Protein AF-A0A803P3Z9-F1 (afdb_monomer)

pLDDT: mean 81.29, std 21.57, range [33.16, 98.44]

Structure (mmCIF, N/CA/C/O backbone):
data_AF-A0A803P3Z9-F1
#
_entry.id   AF-A0A803P3Z9-F1
#
loop_
_atom_site.group_PDB
_atom_site.id
_atom_site.type_symbol
_atom_site.label_atom_id
_atom_site.label_alt_id
_atom_site.label_comp_id
_atom_site.label_asym_id
_atom_site.label_entity_id
_atom_site.label_seq_id
_atom_site.pdbx_PDB_ins_code
_atom_site.Cartn_x
_atom_site.Cartn_y
_atom_site.Cartn_z
_atom_site.occupancy
_atom_site.B_iso_or_equiv
_atom_site.auth_seq_id
_atom_site.auth_comp_id
_atom_site.auth_asym_id
_atom_site.auth_atom_id
_atom_site.pdbx_PDB_model_num
ATOM 1 N N . MET A 1 1 ? 12.955 -42.430 -85.351 1.00 38.78 1 MET A N 1
ATOM 2 C CA . MET A 1 1 ? 13.580 -43.015 -84.143 1.00 38.78 1 MET A CA 1
ATOM 3 C C . MET A 1 1 ? 14.599 -41.977 -83.674 1.00 38.78 1 MET A C 1
ATOM 5 O O . MET A 1 1 ? 15.458 -41.659 -84.475 1.00 38.78 1 MET A O 1
ATOM 9 N N . ALA A 1 2 ? 14.526 -41.303 -82.532 1.00 36.53 2 ALA A N 1
ATOM 10 C CA . ALA A 1 2 ? 13.763 -41.518 -81.314 1.00 36.53 2 ALA A CA 1
ATOM 11 C C . ALA A 1 2 ? 13.290 -40.168 -80.735 1.00 36.53 2 ALA A C 1
ATOM 13 O O . ALA A 1 2 ? 13.991 -39.163 -80.816 1.00 36.53 2 ALA A O 1
ATOM 14 N N . SER A 1 3 ? 12.082 -40.189 -80.176 1.00 38.47 3 SER A N 1
ATOM 15 C CA . SER A 1 3 ? 11.554 -39.192 -79.247 1.00 38.47 3 SER A CA 1
ATOM 16 C C . SER A 1 3 ? 12.211 -39.416 -77.884 1.00 38.47 3 SER A C 1
ATOM 18 O O . SER A 1 3 ? 12.353 -40.567 -77.474 1.00 38.47 3 SER A O 1
ATOM 20 N N . SER A 1 4 ? 12.597 -38.352 -77.183 1.00 40.09 4 SER A N 1
ATOM 21 C CA . SER A 1 4 ? 12.948 -38.434 -75.764 1.00 40.09 4 SER A CA 1
ATOM 22 C C . SER A 1 4 ? 12.497 -37.165 -75.052 1.00 40.09 4 SER A C 1
ATOM 24 O O . SER A 1 4 ? 13.248 -36.209 -74.879 1.00 40.09 4 SER A O 1
ATOM 26 N N . SER A 1 5 ? 11.229 -37.176 -74.665 1.00 47.50 5 SER A N 1
ATOM 27 C CA . SER A 1 5 ? 10.632 -36.337 -73.632 1.00 47.50 5 SER A CA 1
ATOM 28 C C . SER A 1 5 ? 11.262 -36.660 -72.273 1.00 47.50 5 SER A C 1
ATOM 30 O O . SER A 1 5 ? 11.168 -37.803 -71.826 1.00 47.50 5 SER A O 1
ATOM 32 N N . GLN A 1 6 ? 11.889 -35.678 -71.617 1.00 44.44 6 GLN A N 1
ATOM 33 C CA . GLN A 1 6 ? 12.245 -35.792 -70.200 1.00 44.44 6 GLN A CA 1
ATOM 34 C C . GLN A 1 6 ? 11.115 -35.245 -69.312 1.00 44.44 6 GLN A C 1
ATOM 36 O O . GLN A 1 6 ? 10.452 -34.284 -69.712 1.00 44.44 6 GLN A O 1
AT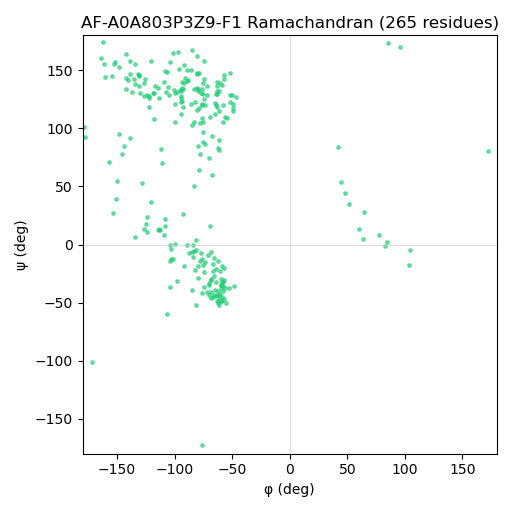OM 41 N N . PRO A 1 7 ? 10.863 -35.860 -68.142 1.00 44.47 7 PRO A N 1
ATOM 42 C CA . PRO A 1 7 ? 9.726 -35.539 -67.294 1.00 44.47 7 PRO A CA 1
ATOM 43 C C . PRO A 1 7 ? 9.985 -34.264 -66.490 1.00 44.47 7 PRO A C 1
ATOM 45 O O . PRO A 1 7 ? 11.110 -33.977 -66.084 1.00 44.47 7 PRO A O 1
ATOM 48 N N . VAL A 1 8 ? 8.908 -33.523 -66.248 1.00 45.69 8 VAL A N 1
ATOM 49 C CA . VAL A 1 8 ? 8.844 -32.418 -65.291 1.00 45.69 8 VAL A CA 1
ATOM 50 C C . VAL A 1 8 ? 9.228 -32.965 -63.914 1.00 45.69 8 VAL A C 1
ATOM 52 O O . VAL A 1 8 ? 8.586 -33.890 -63.426 1.00 45.69 8 VAL A O 1
ATOM 55 N N . PHE A 1 9 ? 10.290 -32.426 -63.315 1.00 41.12 9 PHE A N 1
ATOM 56 C CA . PHE A 1 9 ? 10.662 -32.725 -61.935 1.00 41.12 9 PHE A CA 1
ATOM 57 C C . PHE A 1 9 ? 9.564 -32.193 -61.007 1.00 41.12 9 PHE A C 1
ATOM 59 O O . PHE A 1 9 ? 9.354 -30.982 -60.920 1.00 41.12 9 PHE A O 1
ATOM 66 N N . ASP A 1 10 ? 8.842 -33.107 -60.362 1.00 46.28 10 ASP A N 1
ATOM 67 C CA . ASP A 1 10 ? 7.806 -32.793 -59.387 1.00 46.28 10 ASP A CA 1
ATOM 68 C C . ASP A 1 10 ? 8.458 -32.358 -58.068 1.00 46.28 10 ASP A C 1
ATOM 70 O O . ASP A 1 10 ? 8.892 -33.169 -57.250 1.00 46.28 10 ASP A O 1
ATOM 74 N N . LEU A 1 11 ? 8.566 -31.042 -57.886 1.00 47.94 11 LEU A N 1
ATOM 75 C CA . LEU A 1 11 ? 9.076 -30.418 -56.665 1.00 47.94 11 LEU A CA 1
ATOM 76 C C . LEU A 1 11 ? 8.255 -30.803 -55.420 1.00 47.94 11 LEU A C 1
ATOM 78 O O . LEU A 1 11 ? 8.782 -30.674 -54.321 1.00 47.94 11 LEU A O 1
ATOM 82 N N . ASN A 1 12 ? 7.017 -31.304 -55.553 1.00 53.69 12 ASN A N 1
ATOM 83 C CA . ASN A 1 12 ? 6.183 -31.683 -54.406 1.00 53.69 12 ASN A CA 1
ATOM 84 C C . ASN A 1 12 ? 6.602 -32.992 -53.720 1.00 53.69 12 ASN A C 1
ATOM 86 O O . ASN A 1 12 ? 6.315 -33.150 -52.534 1.00 53.69 12 ASN A O 1
ATOM 90 N N . GLU A 1 13 ? 7.293 -33.915 -54.396 1.00 50.38 13 GLU A N 1
ATOM 91 C CA . GLU A 1 13 ? 7.699 -35.187 -53.769 1.00 50.38 13 GLU A CA 1
ATOM 92 C C . GLU A 1 13 ? 8.944 -35.052 -52.875 1.00 50.38 13 GLU A C 1
ATOM 94 O O . GLU A 1 13 ? 9.149 -35.874 -51.983 1.00 50.38 13 GLU A O 1
ATOM 99 N N . GLN A 1 14 ? 9.741 -33.985 -53.026 1.00 48.22 14 GLN A N 1
ATOM 100 C CA . GLN A 1 14 ? 10.880 -33.706 -52.135 1.00 48.22 14 GLN A CA 1
ATOM 101 C C . GLN A 1 14 ? 10.478 -33.012 -50.824 1.00 48.22 14 GLN A C 1
ATOM 103 O O . GLN A 1 14 ? 11.195 -33.130 -49.832 1.00 48.22 14 GLN A O 1
ATOM 108 N N . TYR A 1 15 ? 9.319 -32.347 -50.770 1.00 48.12 15 TYR A N 1
ATOM 109 C CA . TYR A 1 15 ? 8.831 -31.723 -49.531 1.00 48.12 15 TYR A CA 1
ATOM 110 C C . TYR A 1 15 ? 8.212 -32.724 -48.545 1.00 48.12 15 TYR A C 1
ATOM 112 O O . TYR A 1 15 ? 8.050 -32.400 -47.372 1.00 48.12 15 TYR A O 1
ATOM 120 N N . ALA A 1 16 ? 7.914 -33.953 -48.980 1.00 49.25 16 ALA A N 1
ATOM 121 C CA . ALA A 1 16 ? 7.311 -34.988 -48.139 1.00 49.25 16 ALA A CA 1
ATOM 122 C C . ALA A 1 16 ? 8.321 -35.785 -47.281 1.00 49.25 16 ALA A C 1
ATOM 124 O O . ALA A 1 16 ? 7.911 -36.672 -46.537 1.00 49.25 16 ALA A O 1
ATOM 125 N N . GLN A 1 17 ? 9.625 -35.485 -47.366 1.00 47.34 17 GLN A N 1
ATOM 126 C CA . GLN A 1 17 ? 10.688 -36.162 -46.601 1.00 47.34 17 GLN A CA 1
ATOM 127 C C . GLN A 1 17 ? 11.410 -35.266 -45.582 1.00 47.34 17 GLN A C 1
ATOM 129 O O . GLN A 1 17 ? 12.427 -35.673 -45.022 1.00 47.34 17 GLN A O 1
ATOM 134 N N . ILE A 1 18 ? 10.888 -34.073 -45.285 1.00 44.62 18 ILE A N 1
ATOM 135 C CA . ILE A 1 18 ? 11.389 -33.277 -44.158 1.00 44.62 18 ILE A CA 1
ATOM 136 C C . ILE A 1 18 ? 10.763 -33.842 -42.876 1.00 44.62 18 ILE A C 1
ATOM 138 O O . ILE A 1 18 ? 9.710 -33.394 -42.427 1.00 44.62 18 ILE A O 1
ATOM 142 N N . SER A 1 19 ? 11.397 -34.882 -42.331 1.00 46.81 19 SER A N 1
ATOM 143 C CA . SER A 1 19 ? 11.223 -35.285 -40.934 1.00 46.81 19 SER A CA 1
ATOM 144 C C . SER A 1 19 ? 11.688 -34.118 -40.067 1.00 46.81 19 SER A C 1
ATOM 146 O O . SER A 1 19 ? 12.851 -33.722 -40.139 1.00 46.81 19 SER A O 1
ATOM 148 N N . LEU A 1 20 ? 10.769 -33.511 -39.319 1.00 49.19 20 LEU A N 1
ATOM 149 C CA . LEU A 1 20 ? 11.120 -32.610 -38.228 1.00 49.19 20 LEU A CA 1
ATOM 150 C C . LEU A 1 20 ? 11.593 -33.498 -37.081 1.00 49.19 20 LEU A C 1
ATOM 152 O O . LEU A 1 20 ? 10.778 -33.945 -36.279 1.00 49.19 20 LEU A O 1
ATOM 156 N N . ASP A 1 21 ? 12.885 -33.814 -37.070 1.00 52.41 21 ASP A N 1
ATOM 157 C CA . ASP A 1 21 ? 13.499 -34.470 -35.923 1.00 52.41 21 ASP A CA 1
ATOM 158 C C . ASP A 1 21 ? 13.426 -33.506 -34.729 1.00 52.41 21 ASP A C 1
ATOM 160 O O . ASP A 1 21 ? 13.737 -32.317 -34.844 1.00 52.41 21 ASP A O 1
ATOM 164 N N . ASP A 1 22 ? 12.924 -34.037 -33.618 1.00 54.94 22 ASP A N 1
ATOM 165 C CA . ASP A 1 22 ? 12.576 -33.343 -32.385 1.00 54.94 22 ASP A CA 1
ATOM 166 C C . ASP A 1 22 ? 13.714 -32.431 -31.879 1.00 54.94 22 ASP A C 1
ATOM 168 O O . ASP A 1 22 ? 14.858 -32.861 -31.726 1.00 54.94 22 ASP A O 1
ATOM 172 N N . GLU A 1 23 ? 13.406 -31.162 -31.583 1.00 60.72 23 GLU A N 1
ATOM 173 C CA . GLU A 1 23 ? 14.312 -30.254 -30.864 1.00 60.72 23 GLU A CA 1
ATOM 174 C C . GLU A 1 23 ? 14.439 -30.706 -29.391 1.00 60.72 23 GLU A C 1
ATOM 176 O O . GLU A 1 23 ? 13.863 -30.107 -28.481 1.00 60.72 23 GLU A O 1
ATOM 181 N N . GLU A 1 24 ? 15.177 -31.791 -29.140 1.00 57.75 24 GLU A N 1
ATOM 182 C CA . GLU A 1 24 ? 15.555 -32.218 -27.790 1.00 57.75 24 GLU A CA 1
ATOM 183 C C . GLU A 1 24 ? 16.686 -31.328 -27.228 1.00 57.75 24 GLU A C 1
ATOM 185 O O . GLU A 1 24 ? 17.849 -31.400 -27.620 1.00 57.75 24 GLU A O 1
ATOM 190 N N . GLU A 1 25 ? 16.289 -30.460 -26.293 1.00 50.25 25 GLU A N 1
ATOM 191 C CA . GLU A 1 25 ? 17.017 -29.991 -25.102 1.00 50.25 25 GLU A CA 1
ATOM 192 C C . GLU A 1 25 ? 18.518 -29.660 -25.235 1.00 50.25 25 GLU A C 1
ATOM 194 O O . GLU A 1 25 ? 19.407 -30.384 -24.780 1.00 50.25 25 GLU A O 1
ATOM 199 N N . GLY A 1 26 ? 18.816 -28.441 -25.691 1.00 38.50 26 GLY A N 1
ATOM 200 C CA . GLY A 1 26 ? 20.079 -27.788 -25.348 1.00 38.50 26 GLY A CA 1
ATOM 201 C C . GLY A 1 26 ? 20.127 -27.432 -23.856 1.00 38.50 26 GLY A C 1
ATOM 202 O O . GLY A 1 26 ? 19.666 -26.364 -23.458 1.00 38.50 26 GLY A O 1
ATOM 203 N N . ILE A 1 27 ? 20.695 -28.304 -23.018 1.00 50.25 27 ILE A N 1
ATOM 204 C CA . ILE A 1 27 ? 20.994 -27.991 -21.612 1.00 50.25 27 ILE A CA 1
ATOM 205 C C . ILE A 1 27 ? 22.333 -27.247 -21.545 1.00 50.25 27 ILE A C 1
ATOM 207 O O . ILE A 1 27 ? 23.402 -27.845 -21.655 1.00 50.25 27 ILE A O 1
ATOM 211 N N . LEU A 1 28 ? 22.285 -25.934 -21.318 1.00 45.12 28 LEU A N 1
ATOM 212 C CA . LEU A 1 28 ? 23.445 -25.162 -20.872 1.00 45.12 28 LEU A CA 1
ATOM 213 C C . LEU A 1 28 ? 23.541 -25.260 -19.346 1.00 45.12 28 LEU A C 1
ATOM 215 O O . LEU A 1 28 ? 22.801 -24.595 -18.622 1.00 45.12 28 LEU A O 1
ATOM 219 N N . ILE A 1 29 ? 24.461 -26.085 -18.846 1.00 54.44 29 ILE A N 1
ATOM 220 C CA . ILE A 1 29 ? 24.918 -25.982 -17.456 1.00 54.44 29 ILE A CA 1
ATOM 221 C C . ILE A 1 29 ? 25.900 -24.813 -17.430 1.00 54.44 29 ILE A C 1
ATOM 223 O O . ILE A 1 29 ? 27.011 -24.938 -17.940 1.00 54.44 29 ILE A O 1
ATOM 227 N N . GLY A 1 30 ? 25.470 -23.666 -16.899 1.00 45.03 30 GLY A N 1
ATOM 228 C CA . GLY A 1 30 ? 26.332 -22.496 -16.739 1.00 45.03 30 GLY A CA 1
ATOM 229 C C . GLY A 1 30 ? 27.563 -22.857 -15.910 1.00 45.03 30 GLY A C 1
ATOM 230 O O . GLY A 1 30 ? 27.444 -23.146 -14.720 1.00 45.03 30 GLY A O 1
ATOM 231 N N . GLY A 1 31 ? 28.726 -22.891 -16.557 1.00 42.25 31 GLY A N 1
ATOM 232 C CA . GLY A 1 31 ? 30.008 -22.832 -15.871 1.00 42.25 31 GLY A CA 1
ATOM 233 C C . GLY A 1 31 ? 30.239 -21.402 -15.400 1.00 42.25 31 GLY A C 1
ATOM 234 O O . GLY A 1 31 ? 29.860 -20.463 -16.096 1.00 42.25 31 GLY A O 1
ATOM 235 N N . GLU A 1 32 ? 30.827 -21.244 -14.218 1.00 48.78 32 GLU A N 1
ATOM 236 C CA . GLU A 1 32 ? 31.341 -19.963 -13.734 1.00 48.78 32 GLU A CA 1
ATOM 237 C C . GLU A 1 32 ? 32.434 -19.494 -14.711 1.00 48.78 32 GLU A C 1
ATOM 239 O O . GLU A 1 32 ? 33.599 -19.872 -14.593 1.00 48.78 32 GLU A O 1
ATOM 244 N N . GLU A 1 33 ? 32.058 -18.740 -15.744 1.00 48.59 33 GLU A N 1
ATOM 245 C CA . GLU A 1 33 ? 33.025 -18.008 -16.550 1.00 48.59 33 GLU A CA 1
ATOM 246 C C . GLU A 1 33 ? 33.510 -16.818 -15.716 1.00 48.59 33 GLU A C 1
ATOM 248 O O . GLU A 1 33 ? 32.722 -15.961 -15.321 1.00 48.59 33 GLU A O 1
ATOM 253 N N . GLU A 1 34 ? 34.820 -16.761 -15.454 1.00 48.03 34 GLU A N 1
ATOM 254 C CA . GLU A 1 34 ? 35.528 -15.601 -14.896 1.00 48.03 34 GLU A CA 1
ATOM 255 C C . GLU A 1 34 ? 35.549 -14.434 -15.908 1.00 48.03 34 GLU A C 1
ATOM 257 O O . GLU A 1 34 ? 36.596 -13.965 -16.353 1.00 48.03 34 GLU A O 1
ATOM 262 N N . GLY A 1 35 ? 34.371 -13.966 -16.310 1.00 43.62 35 GLY A N 1
ATOM 263 C CA . GLY A 1 35 ? 34.160 -12.593 -16.736 1.00 43.62 35 GLY A CA 1
ATOM 264 C C . GLY A 1 35 ? 33.725 -11.778 -15.523 1.00 43.62 35 GLY A C 1
ATOM 265 O O . GLY A 1 35 ? 33.137 -12.316 -14.586 1.00 43.62 35 GLY A O 1
ATOM 266 N N . GLU A 1 36 ? 33.965 -10.467 -15.525 1.00 44.31 36 GLU A N 1
ATOM 267 C CA . GLU A 1 36 ? 33.141 -9.574 -14.710 1.00 44.31 36 GLU A CA 1
ATOM 268 C C . GLU A 1 36 ? 31.704 -9.690 -15.239 1.00 44.31 36 GLU A C 1
ATOM 270 O O . GLU A 1 36 ? 31.259 -8.898 -16.072 1.00 44.31 36 GLU A O 1
ATOM 275 N N . GLU A 1 37 ? 30.966 -10.712 -14.795 1.00 45.62 37 GLU A N 1
ATOM 276 C CA . GLU A 1 37 ? 29.520 -10.634 -14.774 1.00 45.62 37 GLU A CA 1
ATOM 277 C C . GLU A 1 37 ? 29.234 -9.302 -14.091 1.00 45.62 37 GLU A C 1
ATOM 279 O O . GLU A 1 37 ? 29.633 -9.083 -12.943 1.00 45.62 37 GLU A O 1
ATOM 284 N N . PHE A 1 38 ? 28.587 -8.374 -14.798 1.00 41.69 38 PHE A N 1
ATOM 285 C CA . PHE A 1 38 ? 27.893 -7.279 -14.142 1.00 41.69 38 PHE A CA 1
ATOM 286 C C . PHE A 1 38 ? 26.826 -7.939 -13.276 1.00 41.69 38 PHE A C 1
ATOM 288 O O . PHE A 1 38 ? 25.679 -8.087 -13.698 1.00 41.69 38 PHE A O 1
ATOM 295 N N . ALA A 1 39 ? 27.236 -8.417 -12.102 1.00 48.69 39 ALA A N 1
ATOM 296 C CA . ALA A 1 39 ? 26.394 -9.075 -11.141 1.00 48.69 39 ALA A CA 1
ATOM 297 C C . ALA A 1 39 ? 25.319 -8.051 -10.825 1.00 48.69 39 ALA A C 1
ATOM 299 O O . ALA A 1 39 ? 25.587 -7.005 -10.227 1.00 48.69 39 ALA A O 1
ATOM 300 N N . PHE A 1 40 ? 24.128 -8.297 -11.361 1.00 54.91 40 PHE A N 1
ATOM 301 C CA . PHE A 1 40 ? 22.978 -7.451 -11.150 1.00 54.91 40 PHE A CA 1
ATOM 302 C C . PHE A 1 40 ? 22.798 -7.338 -9.638 1.00 54.91 40 PHE A C 1
ATOM 304 O O . PHE A 1 40 ? 22.472 -8.324 -8.978 1.00 54.91 40 PHE A O 1
ATOM 311 N N . ASP A 1 41 ? 23.097 -6.162 -9.081 1.00 64.38 41 ASP A N 1
ATOM 312 C CA . ASP A 1 41 ? 22.967 -5.941 -7.649 1.00 64.38 41 ASP A CA 1
ATOM 313 C C . ASP A 1 41 ? 21.477 -5.824 -7.309 1.00 64.38 41 ASP A C 1
ATOM 315 O O . ASP A 1 41 ? 20.875 -4.744 -7.310 1.00 64.38 41 ASP A O 1
ATOM 319 N N . ASP A 1 42 ? 20.867 -6.984 -7.083 1.00 70.44 42 ASP A N 1
ATOM 320 C CA . ASP A 1 42 ? 19.459 -7.159 -6.750 1.00 70.44 42 ASP A CA 1
ATOM 321 C C . ASP A 1 42 ? 19.115 -6.670 -5.334 1.00 70.44 42 ASP A C 1
ATOM 323 O O . ASP A 1 42 ? 17.933 -6.526 -5.006 1.00 70.44 42 ASP A O 1
ATOM 327 N N . ARG A 1 43 ? 20.119 -6.333 -4.507 1.00 81.69 43 ARG A N 1
ATOM 328 C CA . ARG A 1 43 ? 19.947 -5.977 -3.085 1.00 81.69 43 ARG A CA 1
ATOM 329 C C . ARG A 1 43 ? 19.025 -4.776 -2.867 1.00 81.69 43 ARG A C 1
ATOM 331 O O . ARG A 1 43 ? 18.314 -4.716 -1.854 1.00 81.69 43 ARG A O 1
ATOM 338 N N . TRP A 1 44 ? 19.025 -3.837 -3.812 1.00 93.12 44 TRP A N 1
ATOM 339 C CA . TRP A 1 44 ? 18.267 -2.582 -3.753 1.00 93.12 44 TRP A CA 1
ATOM 340 C C . TRP A 1 44 ? 17.281 -2.430 -4.907 1.00 93.12 44 TRP A C 1
ATOM 342 O O . TRP A 1 44 ? 17.054 -1.329 -5.411 1.00 93.12 44 TRP A O 1
ATOM 352 N N . CYS A 1 45 ? 16.678 -3.542 -5.321 1.00 95.88 45 CYS A N 1
ATOM 353 C CA . CYS A 1 45 ? 15.679 -3.543 -6.375 1.00 95.88 45 CYS A CA 1
ATOM 354 C C . CYS A 1 45 ? 14.255 -3.735 -5.837 1.00 95.88 45 CYS A C 1
ATOM 356 O O . CYS A 1 45 ? 13.970 -4.613 -5.018 1.00 95.88 45 CYS A O 1
ATOM 358 N N . LEU A 1 46 ? 13.332 -2.934 -6.364 1.00 97.56 46 LEU A N 1
ATOM 359 C CA . LEU A 1 46 ? 11.896 -3.160 -6.268 1.00 97.56 46 LEU A CA 1
ATOM 360 C C . LEU A 1 46 ? 11.375 -3.563 -7.645 1.00 97.56 46 LEU A C 1
ATOM 362 O O . LEU A 1 46 ? 11.753 -2.974 -8.656 1.00 97.56 46 LEU A O 1
ATOM 366 N N . VAL A 1 47 ? 10.454 -4.516 -7.690 1.00 97.94 47 VAL A N 1
ATOM 367 C CA . VAL A 1 47 ? 9.617 -4.737 -8.867 1.00 97.94 47 VAL A CA 1
ATOM 368 C C . VAL A 1 47 ? 8.212 -4.253 -8.566 1.00 97.94 47 VAL A C 1
ATOM 370 O O . VAL A 1 47 ? 7.654 -4.575 -7.520 1.00 97.94 47 VAL A O 1
ATOM 373 N N . GLY A 1 48 ? 7.636 -3.459 -9.462 1.00 98.06 48 GLY A N 1
ATOM 374 C CA . GLY A 1 48 ? 6.310 -2.888 -9.273 1.00 98.06 48 GLY A CA 1
ATOM 375 C C . GLY A 1 48 ? 5.434 -2.994 -10.506 1.00 98.06 48 GLY A C 1
ATOM 376 O O . GLY A 1 48 ? 5.920 -3.092 -11.627 1.00 98.06 48 GLY A O 1
ATOM 377 N N . LYS A 1 49 ? 4.122 -2.988 -10.285 1.00 97.81 49 LYS A N 1
ATOM 378 C CA . LYS A 1 49 ? 3.099 -3.020 -11.320 1.00 97.81 49 LYS A CA 1
ATOM 379 C C . LYS A 1 49 ? 1.995 -2.038 -10.978 1.00 97.81 49 LYS A C 1
ATOM 381 O O . LYS A 1 49 ? 1.471 -2.046 -9.862 1.00 97.81 49 LYS A O 1
ATOM 386 N N . PHE A 1 50 ? 1.614 -1.219 -11.950 1.00 97.50 50 PHE A N 1
ATOM 387 C CA . PHE A 1 50 ? 0.454 -0.352 -11.797 1.00 97.50 50 PHE A CA 1
ATOM 388 C C . PHE A 1 50 ? -0.839 -1.133 -12.028 1.00 97.50 50 PHE A C 1
ATOM 390 O O . PHE A 1 50 ? -0.975 -1.873 -13.006 1.00 97.50 50 PHE A O 1
ATOM 397 N N . LEU A 1 51 ? -1.813 -0.952 -11.136 1.00 95.44 51 LEU A N 1
ATOM 398 C CA . LEU A 1 51 ? -3.136 -1.565 -11.250 1.00 95.44 51 LEU A CA 1
ATOM 399 C C . LEU A 1 51 ? -3.986 -0.796 -12.264 1.00 95.44 51 LEU A C 1
ATOM 401 O O . LEU A 1 51 ? -4.827 0.027 -11.908 1.00 95.44 51 LEU A O 1
ATOM 405 N N . THR A 1 52 ? -3.727 -1.045 -13.544 1.00 93.38 52 THR A N 1
ATOM 406 C CA . THR A 1 52 ? -4.472 -0.478 -14.668 1.00 93.38 52 THR A CA 1
ATOM 407 C C . THR A 1 52 ? -4.375 -1.391 -15.887 1.00 93.38 52 THR A C 1
ATOM 409 O O . THR A 1 52 ? -3.350 -2.030 -16.123 1.00 93.38 52 THR A O 1
ATOM 412 N N . GLY A 1 53 ? -5.455 -1.450 -16.668 1.00 89.75 53 GLY A N 1
ATOM 413 C CA . GLY A 1 53 ? -5.472 -2.125 -17.970 1.00 89.75 53 GLY A CA 1
ATOM 414 C C . GLY A 1 53 ? -4.979 -1.249 -19.126 1.00 89.75 53 GLY A C 1
ATOM 415 O O . GLY A 1 53 ? -4.863 -1.733 -20.244 1.00 89.75 53 GLY A O 1
ATOM 416 N N . ARG A 1 54 ? -4.722 0.043 -18.885 1.00 90.81 54 ARG A N 1
ATOM 417 C CA . ARG A 1 54 ? -4.201 0.975 -19.897 1.00 90.81 54 ARG A CA 1
ATOM 418 C C . ARG A 1 54 ? -2.682 0.991 -19.843 1.00 90.81 54 ARG A C 1
ATOM 420 O O . ARG A 1 54 ? -2.137 1.028 -18.745 1.00 90.81 54 ARG A O 1
ATOM 427 N N . THR A 1 55 ? -2.024 1.017 -20.994 1.00 93.19 55 THR A N 1
ATOM 428 C CA . THR A 1 55 ? -0.579 1.254 -21.090 1.00 93.19 55 THR A CA 1
ATOM 429 C C . THR A 1 55 ? -0.253 2.654 -20.579 1.00 93.19 55 THR A C 1
ATOM 431 O O . THR A 1 55 ? -0.906 3.626 -20.972 1.00 93.19 55 THR A O 1
ATOM 434 N N . LEU A 1 56 ? 0.718 2.759 -19.679 1.00 94.88 56 LEU A N 1
ATOM 435 C CA . LEU A 1 56 ? 1.184 4.040 -19.158 1.00 94.88 56 LEU A CA 1
ATOM 436 C C . LEU A 1 56 ? 2.256 4.649 -20.067 1.00 94.88 56 LEU A C 1
ATOM 438 O O . LEU A 1 56 ? 3.027 3.935 -20.700 1.00 94.88 56 LEU A O 1
ATOM 442 N N . ASP A 1 57 ? 2.316 5.980 -20.096 1.00 96.00 57 ASP A N 1
ATOM 443 C CA . ASP A 1 57 ? 3.454 6.701 -20.665 1.00 96.00 57 ASP A CA 1
ATOM 444 C C . ASP A 1 57 ? 4.666 6.493 -19.747 1.00 96.00 57 ASP A C 1
ATOM 446 O O . ASP A 1 57 ? 4.692 6.980 -18.609 1.00 96.00 57 ASP A O 1
ATOM 450 N N . PHE A 1 58 ? 5.635 5.717 -20.234 1.00 95.88 58 PHE A N 1
ATOM 451 C CA . PHE A 1 58 ? 6.813 5.332 -19.469 1.00 95.88 58 PHE A CA 1
ATOM 452 C C . PHE A 1 58 ? 7.654 6.536 -19.051 1.00 95.88 58 PHE A C 1
ATOM 454 O O . PHE A 1 58 ? 8.070 6.602 -17.894 1.00 95.88 58 PHE A O 1
ATOM 461 N N . ASP A 1 59 ? 7.890 7.493 -19.949 1.00 96.56 59 ASP A N 1
ATOM 462 C CA . ASP A 1 59 ? 8.720 8.652 -19.640 1.00 96.56 59 ASP A CA 1
ATOM 463 C C . ASP A 1 59 ? 8.017 9.543 -18.617 1.00 96.56 59 ASP A C 1
ATOM 465 O O . ASP A 1 59 ? 8.628 9.919 -17.615 1.00 96.56 59 ASP A O 1
ATOM 469 N N . ALA A 1 60 ? 6.727 9.831 -18.794 1.00 96.81 60 ALA A N 1
ATOM 470 C CA . ALA A 1 60 ? 5.972 10.623 -17.823 1.00 96.81 60 ALA A CA 1
ATOM 471 C C . ALA A 1 60 ? 5.935 9.952 -16.437 1.00 96.81 60 ALA A C 1
ATOM 473 O O . ALA A 1 60 ? 6.143 10.614 -15.415 1.00 96.81 60 ALA A O 1
ATOM 474 N N . MET A 1 61 ? 5.722 8.632 -16.397 1.00 97.12 61 MET A N 1
ATOM 475 C CA . MET A 1 61 ? 5.759 7.842 -15.165 1.00 97.12 61 MET A CA 1
ATOM 476 C C . MET A 1 61 ? 7.139 7.890 -14.514 1.00 97.12 61 MET A C 1
ATOM 478 O O . MET A 1 61 ? 7.240 8.243 -13.340 1.00 97.12 61 MET A O 1
ATOM 482 N N . ARG A 1 62 ? 8.208 7.621 -15.271 1.00 96.44 62 ARG A N 1
ATOM 483 C CA . ARG A 1 62 ? 9.589 7.634 -14.773 1.00 96.44 62 ARG A CA 1
ATOM 484 C C . ARG A 1 62 ? 9.935 8.970 -14.120 1.00 96.44 62 ARG A C 1
ATOM 486 O O . ARG A 1 62 ? 10.419 8.981 -12.989 1.00 96.44 62 ARG A O 1
ATOM 493 N N . HIS A 1 63 ? 9.671 10.084 -14.808 1.00 95.69 63 HIS A N 1
ATOM 494 C CA . HIS A 1 63 ? 9.974 11.419 -14.287 1.00 95.69 63 HIS A CA 1
ATOM 495 C C . HIS A 1 63 ? 9.152 11.742 -13.033 1.00 95.69 63 HIS A C 1
ATOM 497 O O . HIS A 1 63 ? 9.716 12.219 -12.048 1.00 95.69 63 HIS A O 1
ATOM 503 N N . MET A 1 64 ? 7.846 11.438 -13.027 1.00 96.31 64 MET A N 1
ATOM 504 C CA . MET A 1 64 ? 6.998 11.691 -11.858 1.00 96.31 64 MET A CA 1
ATOM 505 C C . MET A 1 64 ? 7.460 10.875 -10.647 1.00 96.31 64 MET A C 1
ATOM 507 O O . MET A 1 64 ? 7.635 11.437 -9.570 1.00 96.31 64 MET A O 1
ATOM 511 N N . MET A 1 65 ? 7.688 9.569 -10.808 1.00 97.12 65 MET A N 1
ATOM 512 C CA . MET A 1 65 ? 8.086 8.702 -9.695 1.00 97.12 65 MET A CA 1
ATOM 513 C C . MET A 1 65 ? 9.446 9.115 -9.120 1.00 97.12 65 MET A C 1
ATOM 515 O O . MET A 1 65 ? 9.580 9.229 -7.904 1.00 97.12 65 MET A O 1
ATOM 519 N N . ALA A 1 66 ? 10.430 9.428 -9.972 1.00 94.75 66 ALA A N 1
ATOM 520 C CA . ALA A 1 66 ? 11.732 9.923 -9.521 1.00 94.75 66 ALA A CA 1
ATOM 521 C C . ALA A 1 66 ? 11.622 11.270 -8.779 1.00 94.75 66 ALA A C 1
ATOM 523 O O . ALA A 1 66 ? 12.269 11.459 -7.749 1.00 94.75 66 ALA A O 1
ATOM 524 N N . SER A 1 67 ? 10.764 12.181 -9.256 1.00 94.94 67 SER A N 1
ATOM 525 C CA . SER A 1 67 ? 10.521 13.480 -8.616 1.00 94.94 67 SER A CA 1
ATOM 526 C C . SER A 1 67 ? 9.772 13.373 -7.286 1.00 94.94 67 SER A C 1
ATOM 528 O O . SER A 1 67 ? 9.978 14.217 -6.415 1.00 94.94 67 SER A O 1
ATOM 530 N N . LEU A 1 68 ? 8.876 12.394 -7.141 1.00 94.94 68 LEU A N 1
ATOM 531 C CA . LEU A 1 68 ? 8.121 12.159 -5.909 1.00 94.94 68 LEU A CA 1
ATOM 532 C C . LEU A 1 68 ? 8.983 11.478 -4.845 1.00 94.94 68 LEU A C 1
ATOM 534 O O . LEU A 1 68 ? 8.910 11.841 -3.676 1.00 94.94 68 LEU A O 1
ATOM 538 N N . TRP A 1 69 ? 9.788 10.492 -5.244 1.00 96.94 69 TRP A N 1
ATOM 539 C CA . TRP A 1 69 ? 10.620 9.726 -4.317 1.00 96.94 69 TRP A CA 1
ATOM 540 C C . TRP A 1 69 ? 11.899 10.448 -3.900 1.00 96.94 69 TRP A C 1
ATOM 542 O O . TRP A 1 69 ? 12.374 10.206 -2.795 1.00 96.94 69 TRP A O 1
ATOM 552 N N . GLN A 1 70 ? 12.445 11.313 -4.763 1.00 96.00 70 GLN A N 1
ATOM 553 C CA . GLN A 1 70 ? 13.675 12.082 -4.521 1.00 96.00 70 GLN A CA 1
ATOM 554 C C . GLN A 1 70 ? 14.814 11.244 -3.901 1.00 96.00 70 GLN A C 1
ATOM 556 O O . GLN A 1 70 ? 15.343 11.606 -2.847 1.00 96.00 70 GLN A O 1
ATOM 561 N N . PRO A 1 71 ? 15.191 10.106 -4.516 1.00 95.44 71 PRO A N 1
ATOM 562 C CA . PRO A 1 71 ? 16.216 9.228 -3.961 1.00 95.44 71 PRO A CA 1
ATOM 563 C C . PRO A 1 71 ? 17.566 9.949 -3.887 1.00 95.44 71 PRO A C 1
ATOM 565 O O . PRO A 1 71 ? 18.025 10.533 -4.871 1.00 95.44 71 PRO A O 1
ATOM 568 N N . GLY A 1 72 ? 18.236 9.871 -2.738 1.00 95.12 72 GLY A N 1
ATOM 569 C CA . GLY A 1 72 ? 19.492 10.574 -2.487 1.00 95.12 72 GLY A CA 1
ATOM 570 C C . GLY A 1 72 ? 20.652 10.085 -3.357 1.00 95.12 72 GLY A C 1
ATOM 571 O O . GLY A 1 72 ? 21.568 10.858 -3.646 1.00 95.12 72 GLY A O 1
ATOM 572 N N . LYS A 1 73 ? 20.628 8.819 -3.795 1.00 94.31 73 LYS A N 1
ATOM 573 C CA . LYS A 1 73 ? 21.614 8.247 -4.730 1.00 94.31 73 LYS A CA 1
ATOM 574 C C . LYS A 1 73 ? 21.052 7.976 -6.126 1.00 94.31 73 LYS A C 1
ATOM 576 O O . LYS A 1 73 ? 21.753 7.407 -6.956 1.00 94.31 73 LYS A O 1
ATOM 581 N N . GLY A 1 74 ? 19.831 8.424 -6.408 1.00 93.06 74 GLY A N 1
ATOM 582 C CA . GLY A 1 74 ? 19.171 8.199 -7.690 1.00 93.06 74 GLY A CA 1
ATOM 583 C C . GLY A 1 74 ? 18.428 6.864 -7.776 1.00 93.06 74 GLY A C 1
ATOM 584 O O . GLY A 1 74 ? 18.492 6.015 -6.886 1.00 93.06 74 GLY A O 1
ATOM 585 N N . VAL A 1 75 ? 17.698 6.698 -8.876 1.00 96.12 75 VAL A N 1
ATOM 586 C CA . VAL A 1 75 ? 16.966 5.474 -9.213 1.00 96.12 75 VAL A CA 1
ATOM 587 C C . VAL A 1 75 ? 17.062 5.226 -10.714 1.00 96.12 75 VAL A C 1
ATOM 589 O O . VAL A 1 75 ? 16.853 6.136 -11.518 1.00 96.12 75 VAL A O 1
ATOM 592 N N . TYR A 1 76 ? 17.363 3.990 -11.091 1.00 95.50 76 TYR A N 1
ATOM 593 C CA . TYR A 1 76 ? 17.247 3.504 -12.458 1.00 95.50 76 TYR A CA 1
ATOM 594 C C . TYR A 1 76 ? 15.926 2.749 -12.616 1.00 95.50 76 TYR A C 1
ATOM 596 O O . TYR A 1 76 ? 15.580 1.905 -11.789 1.00 95.50 76 TYR A O 1
ATOM 604 N N . ILE A 1 77 ? 15.164 3.064 -13.666 1.00 97.06 77 ILE A N 1
ATOM 605 C CA . ILE A 1 77 ? 13.837 2.487 -13.906 1.00 97.06 77 ILE A CA 1
ATOM 606 C C . ILE A 1 77 ? 13.820 1.840 -15.285 1.00 97.06 77 ILE A C 1
ATOM 608 O O . ILE A 1 77 ? 14.161 2.485 -16.277 1.00 97.06 77 ILE A O 1
ATOM 612 N N . ARG A 1 78 ? 13.384 0.581 -15.347 1.00 95.75 78 ARG A N 1
ATOM 613 C CA . ARG A 1 78 ? 13.280 -0.199 -16.585 1.00 95.75 78 ARG A CA 1
ATOM 614 C C . ARG A 1 78 ? 11.911 -0.854 -16.698 1.00 95.75 78 ARG A C 1
ATOM 616 O O . ARG A 1 78 ? 11.425 -1.442 -15.737 1.00 95.75 78 ARG A O 1
ATOM 623 N N . GLU A 1 79 ? 11.310 -0.800 -17.880 1.00 96.75 79 GLU A N 1
ATOM 624 C CA . GLU A 1 79 ? 10.114 -1.584 -18.193 1.00 96.75 79 GLU A CA 1
ATOM 625 C C . GLU A 1 79 ? 10.477 -3.056 -18.423 1.00 96.75 79 GLU A C 1
ATOM 627 O O . GLU A 1 79 ? 11.417 -3.378 -19.153 1.00 96.75 79 GLU A O 1
ATOM 632 N N . LEU A 1 80 ? 9.758 -3.948 -17.741 1.00 96.31 80 LEU A N 1
ATOM 633 C CA . LEU A 1 80 ? 9.929 -5.399 -17.850 1.00 96.31 80 LEU A CA 1
ATOM 634 C C . LEU A 1 80 ? 8.823 -6.042 -18.687 1.00 96.31 80 LEU A C 1
ATOM 636 O O . LEU A 1 80 ? 9.080 -7.020 -19.384 1.00 96.31 80 LEU A O 1
ATOM 640 N N . ASP A 1 81 ? 7.605 -5.519 -18.548 1.00 95.44 81 ASP A N 1
ATOM 641 C CA . ASP A 1 81 ? 6.377 -5.926 -19.230 1.00 95.44 81 ASP A CA 1
ATOM 642 C C . ASP A 1 81 ? 5.354 -4.778 -19.095 1.00 95.44 81 ASP A C 1
ATOM 644 O O . ASP A 1 81 ? 5.588 -3.815 -18.363 1.00 95.44 81 ASP A O 1
ATOM 648 N N . THR A 1 82 ? 4.203 -4.885 -19.752 1.00 95.19 82 THR A N 1
ATOM 649 C CA . THR A 1 82 ? 3.123 -3.895 -19.731 1.00 95.19 82 THR A CA 1
ATOM 650 C C . THR A 1 82 ? 2.773 -3.477 -18.301 1.00 95.19 82 THR A C 1
ATOM 652 O O . THR A 1 82 ? 2.256 -4.268 -17.500 1.00 95.19 82 THR A O 1
ATOM 655 N N . ASN A 1 83 ? 3.022 -2.202 -17.991 1.00 96.38 83 ASN A N 1
ATOM 656 C CA . ASN A 1 83 ? 2.799 -1.586 -16.681 1.00 96.38 83 ASN A CA 1
ATOM 657 C C . ASN A 1 83 ? 3.592 -2.217 -15.521 1.00 96.38 83 ASN A C 1
ATOM 659 O O . ASN A 1 83 ? 3.268 -1.933 -14.363 1.00 96.38 83 ASN A O 1
ATOM 663 N N . ARG A 1 84 ? 4.592 -3.064 -15.801 1.00 98.00 84 ARG A N 1
ATOM 664 C CA . ARG A 1 84 ? 5.484 -3.704 -14.827 1.00 98.00 84 ARG A CA 1
ATOM 665 C C . ARG A 1 84 ? 6.905 -3.178 -15.011 1.00 98.00 84 ARG A C 1
ATOM 667 O O . ARG A 1 84 ? 7.499 -3.298 -16.080 1.00 98.00 84 ARG A O 1
ATOM 674 N N . TYR A 1 85 ? 7.478 -2.677 -13.928 1.00 98.06 85 TYR A N 1
ATOM 675 C CA . TYR A 1 85 ? 8.748 -1.969 -13.934 1.00 98.06 85 TYR A CA 1
ATOM 676 C C . TYR A 1 85 ? 9.685 -2.507 -12.859 1.00 98.06 85 TYR A C 1
ATOM 678 O O . TYR A 1 85 ? 9.255 -2.899 -11.772 1.00 98.06 85 TYR A O 1
ATOM 686 N N . LEU A 1 86 ? 10.973 -2.494 -13.173 1.00 97.50 86 LEU A N 1
ATOM 687 C CA . LEU A 1 86 ? 12.063 -2.652 -12.227 1.00 97.50 86 LEU A CA 1
ATOM 688 C C . LEU A 1 86 ? 12.534 -1.265 -11.791 1.00 97.50 86 LEU A C 1
ATOM 690 O O . LEU A 1 86 ? 12.788 -0.410 -12.639 1.00 97.50 86 LEU A O 1
ATOM 694 N N . PHE A 1 87 ? 12.692 -1.073 -10.488 1.00 97.56 87 PHE A N 1
ATOM 695 C CA . PHE A 1 87 ? 13.262 0.120 -9.878 1.00 97.56 87 PHE A CA 1
ATOM 696 C C . PHE A 1 87 ? 14.526 -0.293 -9.125 1.00 97.56 87 PHE A C 1
ATOM 698 O O . PHE A 1 87 ? 14.437 -0.954 -8.091 1.00 97.56 87 PHE A O 1
ATOM 705 N N . GLN A 1 88 ? 15.691 0.067 -9.651 1.00 96.38 88 GLN A N 1
ATOM 706 C CA . GLN A 1 88 ? 16.979 -0.168 -9.010 1.00 96.38 88 GLN A CA 1
ATOM 707 C C . GLN A 1 88 ? 17.440 1.110 -8.319 1.00 96.38 88 GLN A C 1
ATOM 709 O O . GLN A 1 88 ? 17.609 2.150 -8.955 1.00 96.38 88 GLN A O 1
ATOM 714 N N . PHE A 1 89 ? 17.649 1.019 -7.015 1.00 96.12 89 PHE A N 1
ATOM 715 C CA . PHE A 1 89 ? 18.201 2.091 -6.202 1.00 96.12 89 PHE A CA 1
ATOM 716 C C . PHE A 1 89 ? 19.676 1.820 -5.918 1.00 96.12 89 PHE A C 1
ATOM 718 O O . PHE A 1 89 ? 20.165 0.701 -6.060 1.00 96.12 89 PHE A O 1
ATOM 725 N N . TYR A 1 90 ? 20.375 2.856 -5.469 1.00 94.62 90 TYR A N 1
ATOM 726 C CA . TYR A 1 90 ? 21.806 2.789 -5.166 1.00 94.62 90 TYR A CA 1
ATOM 727 C C . TYR A 1 90 ? 22.100 2.944 -3.668 1.00 94.62 90 TYR A C 1
ATOM 729 O O . TYR A 1 90 ? 23.245 3.173 -3.275 1.00 94.62 90 TYR A O 1
ATOM 737 N N . HIS A 1 91 ? 21.064 2.861 -2.824 1.00 94.88 91 HIS A N 1
ATOM 738 C CA . HIS A 1 91 ? 21.199 2.889 -1.374 1.00 94.88 91 HIS A CA 1
ATOM 739 C C . HIS A 1 91 ? 19.967 2.317 -0.660 1.00 94.88 91 HIS A C 1
ATOM 741 O O . HIS A 1 91 ? 18.830 2.572 -1.055 1.00 94.88 91 HIS A O 1
ATOM 747 N N . GLU A 1 92 ? 20.188 1.632 0.463 1.00 94.25 92 GLU A N 1
ATOM 748 C CA . GLU A 1 92 ? 19.122 1.038 1.284 1.00 94.25 92 GLU A CA 1
ATOM 749 C C . GLU A 1 92 ? 18.099 2.068 1.785 1.00 94.25 92 GLU A C 1
ATOM 751 O O . GLU A 1 92 ? 16.900 1.807 1.794 1.00 94.25 92 GLU A O 1
ATOM 756 N N . LEU A 1 93 ? 18.564 3.255 2.189 1.00 96.31 93 LEU A N 1
ATOM 757 C CA . LEU A 1 93 ? 17.674 4.306 2.701 1.00 96.31 93 LEU A CA 1
ATOM 758 C C . LEU A 1 93 ? 16.684 4.806 1.643 1.00 96.31 93 LEU A C 1
ATOM 760 O O . LEU A 1 93 ? 15.557 5.143 1.999 1.00 96.31 93 LEU A O 1
ATOM 764 N N . ASP A 1 94 ? 17.073 4.816 0.366 1.00 96.62 94 ASP A N 1
ATOM 765 C CA . ASP A 1 94 ? 16.178 5.221 -0.721 1.00 96.62 94 ASP A CA 1
ATOM 766 C C . ASP A 1 94 ? 15.078 4.168 -0.916 1.00 96.62 94 ASP A C 1
ATOM 768 O O . ASP A 1 94 ? 13.896 4.508 -0.974 1.00 96.62 94 ASP A O 1
ATOM 772 N N . VAL A 1 95 ? 15.443 2.878 -0.896 1.00 96.38 95 VAL A N 1
ATOM 773 C CA . VAL A 1 95 ? 14.478 1.765 -0.940 1.00 96.38 95 VAL A CA 1
ATOM 774 C C . VAL A 1 95 ? 13.514 1.845 0.242 1.00 96.38 95 VAL A C 1
ATOM 776 O O . VAL A 1 95 ? 12.299 1.769 0.061 1.00 96.38 95 VAL A O 1
ATOM 779 N N . GLN A 1 96 ? 14.044 2.021 1.454 1.00 96.31 96 GLN A N 1
ATOM 780 C CA . GLN A 1 96 ? 13.242 2.065 2.672 1.00 96.31 96 GLN A CA 1
ATOM 781 C C . GLN A 1 96 ? 12.295 3.271 2.687 1.00 96.31 96 GLN A C 1
ATOM 783 O O . GLN A 1 96 ? 11.137 3.117 3.070 1.00 96.31 96 GLN A O 1
ATOM 788 N N . SER A 1 97 ? 12.744 4.437 2.211 1.00 97.12 97 SER A N 1
ATOM 789 C CA . SER A 1 97 ? 11.905 5.633 2.056 1.00 97.12 97 SER A CA 1
ATOM 790 C C . SER A 1 97 ? 10.712 5.368 1.131 1.00 97.12 97 SER A C 1
ATOM 792 O O . SER A 1 97 ? 9.567 5.674 1.474 1.00 97.12 97 SER A O 1
ATOM 794 N N . VAL A 1 98 ? 10.948 4.701 -0.005 1.00 97.19 98 VAL A N 1
ATOM 795 C CA . VAL A 1 98 ? 9.882 4.308 -0.938 1.00 97.19 98 VAL A CA 1
ATOM 796 C C . VAL A 1 98 ? 8.936 3.282 -0.309 1.00 97.19 98 VAL A C 1
ATOM 798 O O . VAL A 1 98 ? 7.718 3.424 -0.414 1.00 97.19 98 VAL A O 1
ATOM 801 N N . VAL A 1 99 ? 9.449 2.268 0.389 1.00 96.31 99 VAL A N 1
ATOM 802 C CA . VAL A 1 99 ? 8.616 1.261 1.073 1.00 96.31 99 VAL A CA 1
ATOM 803 C C . VAL A 1 99 ? 7.733 1.908 2.148 1.00 96.31 99 VAL A C 1
ATOM 805 O O . VAL A 1 99 ? 6.518 1.682 2.190 1.00 96.31 99 VAL A O 1
ATOM 808 N N . ASP A 1 100 ? 8.316 2.756 2.995 1.00 95.38 100 ASP A N 1
ATOM 809 C CA . ASP A 1 100 ? 7.608 3.425 4.087 1.00 95.38 100 ASP A CA 1
ATOM 810 C C . ASP A 1 100 ? 6.594 4.463 3.594 1.00 95.38 100 ASP A C 1
ATOM 812 O O . ASP A 1 100 ? 5.553 4.652 4.234 1.00 95.38 100 ASP A O 1
ATOM 816 N N . GLY A 1 101 ? 6.862 5.088 2.446 1.00 95.12 101 GLY A N 1
ATOM 817 C CA . GLY A 1 101 ? 5.975 6.055 1.804 1.00 95.12 101 GLY A CA 1
ATOM 818 C C . GLY A 1 101 ? 4.775 5.450 1.069 1.00 95.12 101 GLY A C 1
ATOM 819 O O . GLY A 1 101 ? 3.889 6.199 0.672 1.00 95.12 101 GLY A O 1
ATOM 820 N N . SER A 1 102 ? 4.686 4.118 0.920 1.00 94.25 102 SER A N 1
ATOM 821 C CA . SER A 1 102 ? 3.503 3.462 0.331 1.00 94.25 102 SER A CA 1
ATOM 822 C C . SER A 1 102 ? 2.200 3.917 1.025 1.00 94.25 102 SER A C 1
ATOM 824 O O . SER A 1 102 ? 2.202 4.162 2.238 1.00 94.25 102 SER A O 1
ATOM 826 N N . PRO A 1 103 ? 1.058 3.999 0.329 1.00 96.12 103 PRO A N 1
ATOM 827 C CA . PRO A 1 103 ? 0.845 3.658 -1.078 1.00 96.12 103 PRO A CA 1
ATOM 828 C C . PRO A 1 103 ? 1.294 4.755 -2.052 1.00 96.12 103 PRO A C 1
ATOM 830 O O . PRO A 1 103 ? 1.136 5.941 -1.784 1.00 96.12 103 PRO A O 1
ATOM 833 N N . TRP A 1 104 ? 1.784 4.345 -3.225 1.00 96.31 104 TRP A N 1
ATOM 834 C CA . TRP A 1 104 ? 2.143 5.256 -4.318 1.00 96.31 104 TRP A CA 1
ATOM 835 C C . TRP A 1 104 ? 1.150 5.168 -5.471 1.00 96.31 104 TRP A C 1
ATOM 837 O O . TRP A 1 104 ? 0.579 4.108 -5.744 1.00 96.31 104 TRP A O 1
ATOM 847 N N . THR A 1 105 ? 0.967 6.278 -6.184 1.00 95.69 105 THR A N 1
ATOM 848 C CA . THR A 1 105 ? 0.108 6.328 -7.369 1.00 95.69 105 THR A CA 1
ATOM 849 C C . THR A 1 105 ? 0.730 7.156 -8.480 1.00 95.69 105 THR A C 1
ATOM 851 O O . THR A 1 105 ? 1.325 8.191 -8.202 1.00 95.69 105 THR A O 1
ATOM 854 N N . PHE A 1 106 ? 0.471 6.768 -9.726 1.00 95.12 106 PHE A N 1
ATOM 855 C CA . PHE A 1 106 ? 0.710 7.583 -10.917 1.00 95.12 106 PHE A CA 1
ATOM 856 C C . PHE A 1 106 ? -0.617 7.734 -11.660 1.00 95.12 106 PHE A C 1
ATOM 858 O O . PHE A 1 106 ? -1.283 6.733 -11.919 1.00 95.12 106 PHE A O 1
ATOM 865 N N . ASN A 1 107 ? -1.055 8.959 -11.965 1.00 91.50 107 ASN A N 1
ATOM 866 C CA . ASN A 1 107 ? -2.353 9.209 -12.615 1.00 91.50 107 ASN A CA 1
ATOM 867 C C . ASN A 1 107 ? -3.528 8.456 -11.952 1.00 91.50 107 ASN A C 1
ATOM 869 O O . ASN A 1 107 ? -4.356 7.840 -12.625 1.00 91.50 107 ASN A O 1
ATOM 873 N N . LYS A 1 108 ? -3.578 8.471 -10.611 1.00 89.38 108 LYS A N 1
ATOM 874 C CA . LYS A 1 108 ? -4.567 7.756 -9.772 1.00 89.3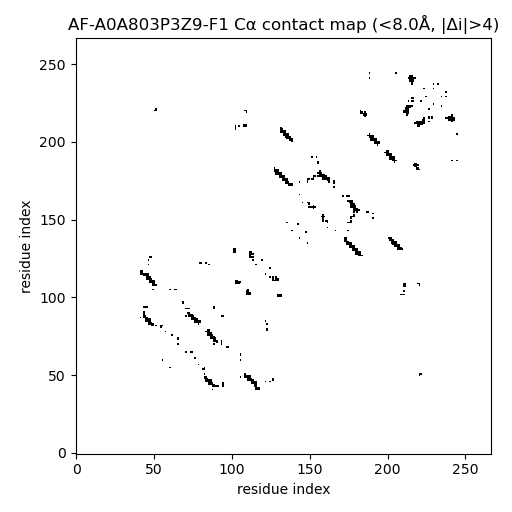8 108 LYS A CA 1
ATOM 875 C C . LYS A 1 108 ? -4.530 6.221 -9.874 1.00 89.38 108 LYS A C 1
ATOM 877 O O . LYS A 1 108 ? -5.366 5.558 -9.252 1.00 89.38 108 LYS A O 1
ATOM 882 N N . CYS A 1 109 ? -3.579 5.654 -10.618 1.00 93.50 109 CY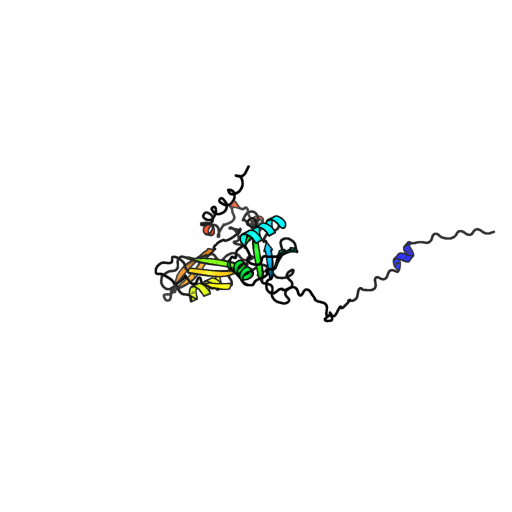S A N 1
ATOM 883 C CA . CYS A 1 109 ? -3.337 4.218 -10.703 1.00 93.50 109 CYS A CA 1
ATOM 884 C C . CYS A 1 109 ? -2.413 3.799 -9.546 1.00 93.50 109 CYS A C 1
ATOM 886 O O . CYS A 1 109 ? -1.305 4.331 -9.452 1.00 93.50 109 CYS A O 1
ATOM 888 N N . PRO A 1 110 ? -2.838 2.878 -8.662 1.00 95.62 110 PRO A N 1
ATOM 889 C CA . PRO A 1 110 ? -2.001 2.366 -7.579 1.00 95.62 110 PRO A CA 1
ATOM 890 C C . PRO A 1 110 ? -0.774 1.622 -8.110 1.00 95.62 110 PRO A C 1
ATOM 892 O O . PRO A 1 110 ? -0.917 0.794 -9.011 1.00 95.62 110 PRO A O 1
ATOM 895 N N . LEU A 1 111 ? 0.395 1.864 -7.518 1.00 97.56 111 LEU A N 1
ATOM 896 C CA . LEU A 1 111 ? 1.605 1.071 -7.728 1.00 97.56 111 LEU A CA 1
ATOM 897 C C . LEU A 1 111 ? 1.717 0.007 -6.636 1.00 97.56 111 LEU A C 1
ATOM 899 O O . LEU A 1 111 ? 1.969 0.327 -5.477 1.00 97.56 111 LEU A O 1
ATOM 903 N N . VAL A 1 112 ? 1.582 -1.259 -7.019 1.00 98.00 112 VAL A N 1
ATOM 904 C CA . VAL A 1 112 ? 1.871 -2.395 -6.140 1.00 98.00 112 VAL A CA 1
ATOM 905 C C . VAL A 1 112 ? 3.296 -2.838 -6.400 1.00 98.00 112 VAL A C 1
ATOM 907 O O . VAL A 1 112 ? 3.645 -3.088 -7.550 1.00 98.00 112 VAL A O 1
ATOM 910 N N . PHE A 1 113 ? 4.119 -2.949 -5.364 1.00 97.94 113 PHE A N 1
ATOM 911 C CA . PHE A 1 113 ? 5.524 -3.305 -5.524 1.00 97.94 113 PHE A CA 1
ATOM 912 C C . PHE A 1 113 ? 5.995 -4.295 -4.464 1.00 97.94 113 PHE A C 1
ATOM 914 O O . PHE A 1 113 ? 5.399 -4.437 -3.399 1.00 97.94 113 PHE A O 1
ATOM 921 N N . HIS A 1 114 ? 7.072 -4.994 -4.792 1.00 96.81 114 HIS A N 1
ATOM 922 C CA . HIS A 1 114 ? 7.725 -5.993 -3.963 1.00 96.81 114 HIS A CA 1
ATOM 923 C C . HIS A 1 114 ? 9.229 -5.762 -4.007 1.00 96.81 114 HIS A C 1
ATOM 925 O O . HIS A 1 114 ? 9.791 -5.485 -5.068 1.00 96.81 114 HIS A O 1
ATOM 931 N N . ARG A 1 115 ? 9.878 -5.882 -2.851 1.00 95.88 115 ARG A N 1
ATOM 932 C CA . ARG A 1 115 ? 11.334 -5.842 -2.762 1.00 95.88 115 ARG A CA 1
ATOM 933 C C . ARG A 1 115 ? 11.896 -7.191 -3.177 1.00 95.88 115 ARG A C 1
ATOM 935 O O . ARG A 1 115 ? 11.617 -8.181 -2.503 1.00 95.88 115 ARG A O 1
ATOM 942 N N . LEU A 1 116 ? 12.680 -7.201 -4.251 1.00 94.88 116 LEU A N 1
ATOM 943 C CA . LEU A 1 116 ? 13.263 -8.429 -4.773 1.00 94.88 116 LEU A CA 1
ATOM 944 C C . LEU A 1 116 ? 14.169 -9.080 -3.732 1.00 94.88 116 LEU A C 1
ATOM 946 O O . LEU A 1 116 ? 14.917 -8.417 -3.011 1.00 94.88 116 LEU A O 1
ATOM 950 N N . ARG A 1 117 ? 14.065 -10.402 -3.653 1.00 91.62 117 ARG A N 1
ATOM 951 C CA . ARG A 1 117 ? 14.963 -11.260 -2.886 1.00 91.62 117 ARG A CA 1
ATOM 952 C C . ARG A 1 117 ? 15.910 -11.964 -3.843 1.00 91.62 117 ARG A C 1
ATOM 954 O O . ARG A 1 117 ? 15.579 -12.176 -5.007 1.00 91.62 117 ARG A O 1
ATOM 961 N N . LYS A 1 118 ? 17.059 -12.388 -3.314 1.00 88.94 118 LYS A N 1
ATOM 962 C CA . LYS A 1 118 ? 18.061 -13.120 -4.086 1.00 88.94 118 LYS A CA 1
ATOM 963 C C . LYS A 1 118 ? 17.431 -14.319 -4.802 1.00 88.94 118 LYS A C 1
ATOM 965 O O . LYS A 1 118 ? 16.854 -15.188 -4.147 1.00 88.94 118 LYS A O 1
ATOM 970 N N . GLY A 1 119 ? 17.568 -14.353 -6.126 1.00 87.88 119 GLY A N 1
ATOM 971 C CA . GLY A 1 119 ? 17.060 -15.427 -6.986 1.00 87.88 119 GLY A CA 1
ATOM 972 C C . GLY A 1 119 ? 15.588 -15.312 -7.405 1.00 87.88 119 GLY A C 1
ATOM 973 O O . GLY A 1 119 ? 15.099 -16.202 -8.096 1.00 87.88 119 GLY A O 1
ATOM 974 N N . GLU A 1 120 ? 14.861 -14.257 -7.022 1.00 93.56 120 GLU A N 1
ATOM 975 C CA . GLU A 1 120 ? 13.508 -14.019 -7.544 1.00 93.56 120 GLU A CA 1
ATOM 976 C C . GLU A 1 120 ? 13.555 -13.434 -8.963 1.00 93.56 120 GLU A C 1
ATOM 978 O O . GLU A 1 120 ? 14.212 -12.421 -9.202 1.00 93.56 120 GLU A O 1
ATOM 983 N N . ASP A 1 121 ? 12.791 -14.012 -9.896 1.00 93.25 121 ASP A N 1
ATOM 984 C CA . ASP A 1 121 ? 12.595 -13.409 -11.217 1.00 93.25 121 ASP A CA 1
ATOM 985 C C . ASP A 1 121 ? 11.531 -12.290 -11.144 1.00 93.25 121 ASP A C 1
ATOM 987 O O . ASP A 1 121 ? 10.344 -12.563 -10.904 1.00 93.25 121 ASP A O 1
ATOM 991 N N . PRO A 1 122 ? 11.902 -11.019 -11.396 1.00 95.25 122 PRO A N 1
ATOM 992 C CA . PRO A 1 122 ? 10.981 -9.891 -11.303 1.00 95.25 122 PRO A CA 1
ATOM 993 C C . PRO A 1 122 ? 9.785 -9.981 -12.265 1.00 95.25 122 PRO A C 1
ATOM 995 O O . PRO A 1 122 ? 8.737 -9.374 -12.008 1.00 95.25 122 PRO A O 1
ATOM 998 N N . LYS A 1 123 ? 9.878 -10.737 -13.364 1.00 95.31 123 LYS A N 1
ATOM 999 C CA . LYS A 1 123 ? 8.766 -10.884 -14.316 1.00 95.31 123 LYS A CA 1
ATOM 1000 C C . LYS A 1 123 ? 7.616 -11.707 -13.738 1.00 95.31 123 LYS A C 1
ATOM 1002 O O . LYS A 1 123 ? 6.453 -11.382 -13.988 1.00 95.31 123 LYS A O 1
ATOM 1007 N N . VAL A 1 124 ? 7.921 -12.709 -12.912 1.00 95.94 124 VAL A N 1
ATOM 1008 C CA . VAL A 1 124 ? 6.931 -13.661 -12.375 1.00 95.94 124 VAL A CA 1
ATOM 1009 C C . VAL A 1 124 ? 6.502 -13.368 -10.937 1.00 95.94 124 VAL A C 1
ATOM 1011 O O . VAL A 1 124 ? 5.485 -13.902 -10.488 1.00 95.94 124 VAL A O 1
ATOM 1014 N N . VAL A 1 125 ? 7.206 -12.483 -10.217 1.00 96.38 125 VAL A N 1
ATOM 1015 C CA . VAL A 1 125 ? 6.808 -12.059 -8.863 1.00 96.38 125 VAL A CA 1
ATOM 1016 C C . VAL A 1 125 ? 5.353 -11.581 -8.848 1.00 96.38 125 VAL A C 1
ATOM 1018 O O . VAL A 1 125 ? 4.932 -10.715 -9.635 1.00 96.38 125 VAL A O 1
ATOM 1021 N N . GLN A 1 126 ? 4.583 -12.141 -7.913 1.00 96.62 126 GLN A N 1
ATOM 1022 C CA . GLN A 1 126 ? 3.183 -11.798 -7.714 1.00 96.62 126 GLN A CA 1
ATOM 1023 C C . GLN A 1 126 ? 3.048 -10.449 -7.002 1.00 96.62 126 GLN A C 1
ATOM 1025 O O . GLN A 1 126 ? 3.453 -10.287 -5.855 1.00 96.62 126 GLN A O 1
ATOM 1030 N N . LEU A 1 127 ? 2.389 -9.501 -7.663 1.00 97.44 127 LEU A N 1
ATOM 1031 C CA . LEU A 1 127 ? 2.212 -8.133 -7.178 1.00 97.44 127 LEU A CA 1
ATOM 1032 C C . LEU A 1 127 ? 0.748 -7.875 -6.837 1.00 97.44 127 LEU A C 1
ATOM 1034 O O . LEU A 1 127 ? -0.011 -7.337 -7.638 1.00 97.44 127 LEU A O 1
ATOM 1038 N N . HIS A 1 128 ? 0.349 -8.305 -5.642 1.00 96.56 128 HIS A N 1
ATOM 1039 C CA . HIS A 1 128 ? -1.017 -8.146 -5.132 1.00 96.56 128 HIS A CA 1
ATOM 1040 C C . HIS A 1 128 ? -1.071 -7.658 -3.679 1.00 96.56 128 HIS A C 1
ATOM 1042 O O . HIS A 1 128 ? -2.145 -7.619 -3.088 1.00 96.56 128 HIS A O 1
ATOM 1048 N N . LYS A 1 129 ? 0.067 -7.299 -3.080 1.00 96.94 129 LYS A N 1
ATOM 1049 C CA . LYS A 1 129 ? 0.159 -6.866 -1.683 1.00 96.94 129 LYS A CA 1
ATOM 1050 C C . LYS A 1 129 ? 0.658 -5.435 -1.608 1.00 96.94 129 LYS A C 1
ATOM 1052 O O . LYS A 1 129 ? 1.663 -5.121 -2.232 1.00 96.94 129 LYS A O 1
ATOM 1057 N N . MET A 1 130 ? -0.024 -4.589 -0.846 1.00 96.44 130 MET A N 1
ATOM 1058 C CA . MET A 1 130 ? 0.359 -3.191 -0.676 1.00 96.44 130 MET A CA 1
ATOM 1059 C C . MET A 1 130 ? 0.159 -2.736 0.765 1.00 96.44 130 MET A C 1
ATOM 1061 O O . MET A 1 130 ? -0.827 -3.102 1.403 1.00 96.44 130 MET A O 1
ATOM 1065 N N . ASP A 1 131 ? 1.084 -1.924 1.263 1.00 97.00 131 ASP A N 1
ATOM 1066 C CA . ASP A 1 131 ? 1.085 -1.479 2.651 1.00 97.00 131 ASP A CA 1
ATOM 1067 C C . ASP A 1 131 ? 0.359 -0.147 2.817 1.00 97.00 131 ASP A C 1
ATOM 1069 O O . ASP A 1 131 ? 0.618 0.817 2.090 1.00 97.00 131 ASP A O 1
ATOM 1073 N N . PHE A 1 132 ? -0.501 -0.080 3.832 1.00 96.81 132 PHE A N 1
ATOM 1074 C CA . PHE A 1 132 ? -1.305 1.091 4.157 1.00 96.81 132 PHE A CA 1
ATOM 1075 C C . PHE A 1 132 ? -1.214 1.450 5.627 1.00 96.81 132 PHE A C 1
ATOM 1077 O O . PHE A 1 132 ? -1.187 0.576 6.495 1.00 96.81 132 PHE A O 1
ATOM 1084 N N . TRP A 1 133 ? -1.251 2.752 5.907 1.00 97.75 133 TRP A N 1
ATOM 1085 C CA . TRP A 1 133 ? -1.628 3.233 7.228 1.00 97.75 133 TRP A CA 1
ATOM 1086 C C . TRP A 1 133 ? -3.151 3.203 7.360 1.00 97.75 133 TRP A C 1
ATOM 1088 O O . TRP A 1 133 ? -3.877 3.659 6.476 1.00 97.75 133 TRP A O 1
ATOM 1098 N N . VAL A 1 134 ? -3.628 2.649 8.469 1.00 97.75 134 VAL A N 1
ATOM 1099 C CA . VAL A 1 134 ? -5.044 2.504 8.790 1.00 97.75 134 VAL A CA 1
ATOM 1100 C C . VAL A 1 134 ? -5.281 3.028 10.196 1.00 97.75 134 VAL A C 1
ATOM 1102 O O . VAL A 1 134 ? -4.584 2.661 11.142 1.00 97.75 134 VAL A O 1
ATOM 1105 N N . GLN A 1 135 ? -6.280 3.887 10.336 1.00 96.75 135 GLN A N 1
ATOM 1106 C CA . GLN A 1 135 ? -6.716 4.437 11.609 1.00 96.75 135 GLN A CA 1
ATOM 1107 C C . GLN A 1 135 ? -7.885 3.619 12.157 1.00 96.75 135 GLN A C 1
ATOM 1109 O O . GLN A 1 135 ? -8.851 3.349 11.440 1.00 96.75 135 GLN A O 1
ATOM 1114 N N . LEU A 1 136 ? -7.805 3.260 13.433 1.00 95.81 136 LEU A N 1
ATOM 1115 C CA . LEU A 1 136 ? -8.833 2.584 14.208 1.00 95.81 136 LEU A CA 1
ATOM 1116 C C . LEU A 1 136 ? -9.565 3.625 15.055 1.00 95.81 136 LEU A C 1
ATOM 1118 O O . LEU A 1 136 ? -9.034 4.095 16.060 1.00 95.81 136 LEU A O 1
ATOM 1122 N N . HIS A 1 137 ? -10.778 3.965 14.641 1.00 93.88 137 HIS A N 1
ATOM 1123 C CA . HIS A 1 137 ? -11.648 4.933 15.307 1.00 93.88 137 HIS A CA 1
ATOM 1124 C C . HIS A 1 137 ? -12.660 4.238 16.223 1.00 93.88 137 HIS A C 1
ATOM 1126 O O . HIS A 1 137 ? -12.896 3.030 16.113 1.00 93.88 137 HIS A O 1
ATOM 1132 N N . ASP A 1 138 ? -13.286 5.035 17.091 1.00 91.19 138 ASP A N 1
ATOM 1133 C CA . ASP A 1 138 ? -14.389 4.639 17.981 1.00 91.19 138 ASP A CA 1
ATOM 1134 C C . ASP A 1 138 ? -14.010 3.582 19.036 1.00 91.19 138 ASP A C 1
ATOM 1136 O O . ASP A 1 138 ? -14.838 2.805 19.523 1.00 91.19 138 ASP A O 1
ATOM 1140 N N . LEU A 1 139 ? -12.734 3.564 19.425 1.00 89.00 139 LEU A N 1
ATOM 1141 C CA . LEU A 1 139 ? -12.237 2.710 20.496 1.00 89.00 139 LEU A CA 1
ATOM 1142 C C . LEU A 1 139 ? -12.634 3.284 21.862 1.00 89.00 139 LEU A C 1
ATOM 1144 O O . LEU A 1 139 ? -12.262 4.397 22.223 1.00 89.00 139 LEU A O 1
ATOM 1148 N N . LYS A 1 140 ? -13.377 2.502 22.655 1.00 83.62 140 LYS A N 1
ATOM 1149 C CA . LYS A 1 140 ? -13.695 2.859 24.047 1.00 83.62 140 LYS A CA 1
ATOM 1150 C C . LYS A 1 140 ? -12.473 2.664 24.957 1.00 83.62 140 LYS A C 1
ATOM 1152 O O . LYS A 1 140 ? -11.597 1.838 24.679 1.00 83.62 140 LYS A O 1
ATOM 1157 N N . SER A 1 141 ? -12.472 3.361 26.095 1.00 75.94 141 SER A N 1
ATOM 1158 C CA . SER A 1 141 ? -11.501 3.192 27.184 1.00 75.94 141 SER A CA 1
ATOM 1159 C C . SER A 1 141 ? -11.308 1.704 27.519 1.00 75.94 141 SER A C 1
ATOM 1161 O O . SER A 1 141 ? -12.286 0.985 27.719 1.00 75.94 141 SER A O 1
ATOM 1163 N N . GLY A 1 142 ? -10.056 1.235 27.530 1.00 81.19 142 GLY A N 1
ATOM 1164 C CA . GLY A 1 142 ? -9.690 -0.178 27.734 1.00 81.19 142 GLY A CA 1
ATOM 1165 C C . GLY A 1 142 ? -9.279 -0.946 26.467 1.00 81.19 142 GLY A C 1
ATOM 1166 O O . GLY A 1 142 ? -8.590 -1.958 26.578 1.00 81.19 142 GLY A O 1
ATOM 1167 N N . PHE A 1 143 ? -9.607 -0.452 25.266 1.00 83.62 143 PHE A N 1
ATOM 1168 C CA . PHE A 1 143 ? -9.127 -1.029 23.993 1.00 83.62 143 PHE A CA 1
ATOM 1169 C C . PHE A 1 143 ? -7.947 -0.275 23.372 1.00 83.62 143 PHE A C 1
ATOM 1171 O O . PHE A 1 143 ? -7.429 -0.680 22.334 1.00 83.62 143 PHE A O 1
ATOM 1178 N N . MET A 1 144 ? -7.485 0.789 24.027 1.00 87.19 144 MET A N 1
ATOM 1179 C CA . MET A 1 144 ? -6.307 1.557 23.626 1.00 87.19 144 MET A CA 1
ATOM 1180 C C . MET A 1 144 ? -5.019 0.836 24.048 1.00 87.19 144 MET A C 1
ATOM 1182 O O . MET A 1 144 ? -4.285 1.310 24.906 1.00 87.19 144 MET A O 1
ATOM 1186 N N . LEU A 1 145 ? -4.779 -0.352 23.486 1.00 89.75 145 LEU A N 1
ATOM 1187 C CA . LEU A 1 145 ? -3.657 -1.231 23.832 1.00 89.75 145 LEU A CA 1
ATOM 1188 C C . LEU A 1 145 ? -2.944 -1.724 22.572 1.00 89.75 145 LEU A C 1
ATOM 1190 O O . LEU A 1 145 ? -3.593 -2.035 21.574 1.00 89.75 145 LEU A O 1
ATOM 1194 N N . GLU A 1 146 ? -1.630 -1.926 22.657 1.00 92.81 146 GLU A N 1
ATOM 1195 C CA . GLU A 1 146 ? -0.814 -2.412 21.531 1.00 92.81 146 GLU A CA 1
ATOM 1196 C C . GLU A 1 146 ? -1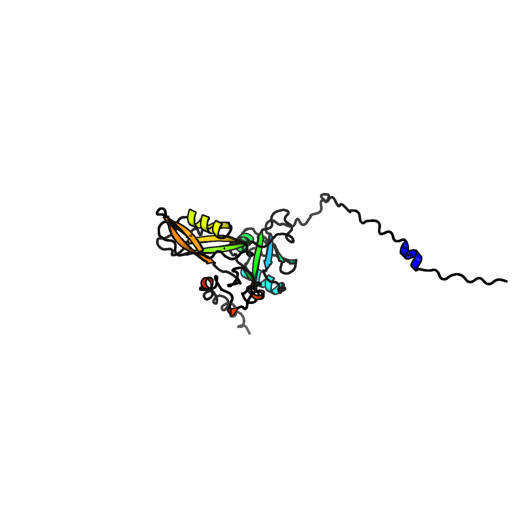.314 -3.751 20.965 1.00 92.81 146 GLU A C 1
ATOM 1198 O O . GLU A 1 146 ? -1.375 -3.941 19.752 1.00 92.81 146 GLU A O 1
ATOM 1203 N N . ARG A 1 147 ? -1.783 -4.661 21.831 1.00 93.56 147 ARG A N 1
ATOM 1204 C CA . ARG A 1 147 ? -2.378 -5.936 21.394 1.00 93.56 147 ARG A CA 1
ATOM 1205 C C . ARG A 1 147 ? -3.575 -5.743 20.456 1.00 93.56 147 ARG A C 1
ATOM 1207 O O . ARG A 1 147 ? -3.741 -6.524 19.529 1.00 93.56 147 ARG A O 1
ATOM 1214 N N . VAL A 1 148 ? -4.387 -4.704 20.678 1.00 93.38 148 VAL A N 1
ATOM 1215 C CA . VAL A 1 148 ? -5.566 -4.406 19.849 1.00 93.38 148 VAL A CA 1
ATOM 1216 C C . VAL A 1 148 ? -5.122 -3.875 18.489 1.00 93.38 148 VAL A C 1
ATOM 1218 O O . VAL A 1 148 ? -5.664 -4.304 17.475 1.00 93.38 148 VAL A O 1
ATOM 1221 N N . VAL A 1 149 ? -4.102 -3.010 18.456 1.00 96.19 149 VAL A N 1
ATOM 1222 C CA . VAL A 1 149 ? -3.507 -2.491 17.211 1.00 96.19 149 VAL A CA 1
ATOM 1223 C C . VAL A 1 149 ? -2.964 -3.636 16.360 1.00 96.19 149 VAL A C 1
ATOM 1225 O O . VAL A 1 149 ? -3.309 -3.745 15.183 1.00 96.19 149 VAL A O 1
ATOM 1228 N N . LYS A 1 150 ? -2.190 -4.539 16.971 1.00 97.38 150 LYS A N 1
ATOM 1229 C CA . LYS A 1 150 ? -1.636 -5.712 16.290 1.00 97.38 150 LYS A CA 1
ATOM 1230 C C . LYS A 1 150 ? -2.730 -6.635 15.749 1.00 97.38 150 LYS A C 1
ATOM 1232 O O . LYS A 1 150 ? -2.747 -6.922 14.555 1.00 97.38 150 LYS A O 1
ATOM 1237 N N . SER A 1 151 ? -3.689 -7.028 16.594 1.00 97.06 151 SER A N 1
ATOM 1238 C CA . SER A 1 151 ? -4.811 -7.879 16.174 1.00 97.06 151 SER A CA 1
ATOM 1239 C C . SER A 1 151 ? -5.659 -7.245 15.072 1.00 97.06 151 SER A C 1
ATOM 1241 O O . SER A 1 151 ? -6.145 -7.954 14.195 1.00 97.06 151 SER A O 1
ATOM 1243 N N . ALA A 1 152 ? -5.836 -5.923 15.086 1.00 97.62 152 ALA A N 1
ATOM 1244 C CA . ALA A 1 152 ? -6.527 -5.225 14.011 1.00 97.62 152 ALA A CA 1
ATOM 1245 C C . ALA A 1 152 ? -5.722 -5.237 12.706 1.00 97.62 152 ALA A C 1
ATOM 1247 O O . ALA A 1 152 ? -6.312 -5.462 11.653 1.00 97.62 152 ALA A O 1
ATOM 1248 N N . GLY A 1 153 ? -4.400 -5.043 12.762 1.00 98.00 153 GLY A N 1
ATOM 1249 C CA . GLY A 1 153 ? -3.522 -5.150 11.594 1.00 98.00 153 GLY A CA 1
ATOM 1250 C C . GLY A 1 153 ? -3.611 -6.523 10.921 1.00 98.00 153 GLY A C 1
ATOM 1251 O O . GLY A 1 153 ? -3.826 -6.598 9.712 1.00 98.00 153 GLY A O 1
ATOM 1252 N N . ASP A 1 154 ? -3.556 -7.596 11.713 1.00 98.31 154 ASP A N 1
ATOM 1253 C CA . ASP A 1 154 ? -3.711 -8.978 11.230 1.00 98.31 154 ASP A CA 1
ATOM 1254 C C . ASP A 1 154 ? -5.138 -9.284 10.739 1.00 98.31 154 ASP A C 1
ATOM 1256 O O . ASP A 1 154 ? -5.343 -10.096 9.842 1.00 98.31 154 ASP A O 1
ATOM 1260 N N . TYR A 1 155 ? -6.157 -8.623 11.293 1.00 98.19 155 TYR A N 1
ATOM 1261 C CA . TYR A 1 155 ? -7.531 -8.746 10.800 1.00 98.19 155 TYR A CA 1
ATOM 1262 C C . TYR A 1 155 ? -7.756 -7.999 9.472 1.00 98.19 155 TYR A C 1
ATOM 1264 O O . TYR A 1 155 ? -8.529 -8.455 8.622 1.00 98.19 155 TYR A O 1
ATOM 1272 N N . ILE A 1 156 ? -7.111 -6.841 9.294 1.00 98.00 156 ILE A N 1
ATOM 1273 C CA . ILE A 1 156 ? -7.146 -6.051 8.055 1.00 98.00 156 ILE A CA 1
ATOM 1274 C C . ILE A 1 156 ? -6.438 -6.809 6.926 1.00 98.00 156 ILE A C 1
ATOM 1276 O O . ILE A 1 156 ? -6.972 -6.900 5.818 1.00 98.00 156 ILE A O 1
ATOM 1280 N N . GLY A 1 157 ? -5.265 -7.366 7.218 1.00 97.25 157 GLY A N 1
ATOM 1281 C CA . GLY A 1 157 ? -4.429 -8.097 6.276 1.00 97.25 157 GLY A CA 1
ATOM 1282 C C . GLY A 1 157 ? -3.270 -8.772 7.004 1.00 97.25 157 GLY A C 1
ATOM 1283 O O . GLY A 1 157 ? -3.457 -9.820 7.605 1.00 97.25 157 GLY A O 1
ATOM 1284 N N . GLY A 1 158 ? -2.075 -8.187 6.952 1.00 98.06 158 GLY A N 1
ATOM 1285 C CA . GLY A 1 158 ? -0.944 -8.589 7.792 1.00 98.06 158 GLY A CA 1
ATOM 1286 C C . GLY A 1 158 ? -0.381 -7.393 8.545 1.00 98.06 158 GLY A C 1
ATOM 1287 O O . GLY A 1 158 ? -0.085 -6.373 7.924 1.00 98.06 158 GLY A O 1
ATOM 1288 N N . TYR A 1 159 ? -0.238 -7.491 9.866 1.00 98.44 159 TYR A N 1
ATOM 1289 C CA . TYR A 1 159 ? 0.369 -6.427 10.662 1.00 98.44 159 TYR A CA 1
ATOM 1290 C C . TYR A 1 159 ? 1.828 -6.173 10.245 1.00 98.44 159 TYR A C 1
ATOM 1292 O O . TYR A 1 159 ? 2.627 -7.105 10.161 1.00 98.44 159 TYR A O 1
ATOM 1300 N N . VAL A 1 160 ? 2.182 -4.900 10.038 1.00 97.56 160 VAL A N 1
ATOM 1301 C CA . VAL A 1 160 ? 3.557 -4.461 9.742 1.00 97.56 160 VAL A CA 1
ATOM 1302 C C . VAL A 1 160 ? 4.161 -3.756 10.954 1.00 97.56 160 VAL A C 1
ATOM 1304 O O . VAL A 1 160 ? 5.185 -4.188 11.479 1.00 97.56 160 VAL A O 1
ATOM 1307 N N . LYS A 1 161 ? 3.539 -2.659 11.406 1.00 97.56 161 LYS A N 1
ATOM 1308 C CA . LYS A 1 161 ? 4.000 -1.868 12.558 1.00 97.56 161 LYS A CA 1
ATOM 1309 C C . LYS A 1 161 ? 2.904 -0.972 13.128 1.00 97.56 161 LYS A C 1
ATOM 1311 O O . LYS A 1 161 ? 1.999 -0.552 12.411 1.00 97.56 161 LYS A O 1
ATOM 1316 N N . SER A 1 162 ? 3.028 -0.623 14.398 1.00 96.62 162 SER A N 1
ATOM 1317 C CA . SER A 1 162 ? 2.214 0.398 15.060 1.00 96.62 162 SER A CA 1
ATOM 1318 C C . SER A 1 162 ? 2.850 1.782 14.917 1.00 96.62 162 SER A C 1
ATOM 1320 O O . SER A 1 162 ? 4.072 1.905 14.831 1.00 96.62 162 SER A O 1
ATOM 1322 N N . ASP A 1 163 ? 2.034 2.840 14.899 1.00 94.88 163 ASP A N 1
ATOM 1323 C CA . ASP A 1 163 ? 2.544 4.209 15.036 1.00 94.88 163 ASP A CA 1
ATOM 1324 C C . ASP A 1 163 ? 3.159 4.380 16.442 1.00 94.88 163 ASP A C 1
ATOM 1326 O O . ASP A 1 163 ? 2.440 4.222 17.434 1.00 94.88 163 ASP A O 1
ATOM 1330 N N . PRO A 1 164 ? 4.453 4.743 16.565 1.00 91.94 164 PRO A N 1
ATOM 1331 C CA . PRO A 1 164 ? 5.106 4.958 17.859 1.00 91.94 164 PRO A CA 1
ATOM 1332 C C . PRO A 1 164 ? 4.413 6.004 18.735 1.00 91.94 164 PRO A C 1
ATOM 1334 O O . PRO A 1 164 ? 4.612 6.042 19.946 1.00 91.94 164 PRO A O 1
ATOM 1337 N N . LYS A 1 165 ? 3.606 6.879 18.131 1.00 90.44 165 LYS A N 1
ATOM 1338 C CA . LYS A 1 165 ? 2.878 7.933 18.831 1.00 90.44 165 LYS A CA 1
ATOM 1339 C C . LYS A 1 165 ? 1.499 7.489 19.330 1.00 90.44 165 LYS A C 1
ATOM 1341 O O . LYS A 1 165 ? 0.817 8.302 19.946 1.00 90.44 165 LYS A O 1
ATOM 1346 N N . ASN A 1 166 ? 1.078 6.244 19.087 1.00 89.38 166 ASN A N 1
ATOM 1347 C CA . ASN A 1 166 ? -0.248 5.733 19.462 1.00 89.38 166 ASN A CA 1
ATOM 1348 C C . ASN A 1 166 ? -0.605 5.944 20.938 1.00 89.38 166 ASN A C 1
ATOM 1350 O O . ASN A 1 166 ? -1.752 6.262 21.236 1.00 89.38 166 ASN A O 1
ATOM 1354 N N . PHE A 1 167 ? 0.367 5.802 21.841 1.00 86.50 167 PHE A N 1
ATOM 1355 C CA . PHE A 1 167 ? 0.162 5.903 23.293 1.00 86.50 167 PHE A CA 1
ATOM 1356 C C . PHE A 1 167 ? 0.857 7.121 23.909 1.00 86.50 167 PHE A C 1
ATOM 1358 O O . PHE A 1 167 ? 0.991 7.216 25.128 1.00 86.50 167 PHE A O 1
ATOM 1365 N N . ASN A 1 168 ? 1.298 8.059 23.068 1.00 83.44 168 ASN A N 1
ATOM 1366 C CA . ASN A 1 168 ? 1.923 9.291 23.521 1.00 83.44 168 ASN A CA 1
ATOM 1367 C C . ASN A 1 168 ? 0.849 10.377 23.652 1.00 83.44 168 ASN A C 1
ATOM 1369 O O . ASN A 1 168 ? 0.246 10.785 22.658 1.00 83.44 168 ASN A O 1
ATOM 1373 N N . GLY A 1 169 ? 0.655 10.881 24.872 1.00 71.06 169 GLY A N 1
ATOM 1374 C CA . GLY A 1 169 ? -0.319 11.932 25.181 1.00 71.06 169 GLY A CA 1
ATOM 1375 C C . GLY A 1 169 ? -1.660 11.403 25.701 1.00 71.06 169 GLY A C 1
ATOM 1376 O O . GLY A 1 169 ? -1.920 10.205 25.707 1.00 71.06 169 GLY A O 1
ATOM 1377 N N . ILE A 1 170 ? -2.503 12.320 26.186 1.00 62.06 170 ILE A N 1
ATOM 1378 C CA . ILE A 1 170 ? -3.728 11.994 26.943 1.00 62.06 170 ILE A CA 1
ATOM 1379 C C . ILE A 1 170 ? -4.966 11.866 26.023 1.00 62.06 170 ILE A C 1
ATOM 1381 O O . ILE A 1 170 ? -5.949 11.240 26.405 1.00 62.06 170 ILE A O 1
ATOM 1385 N N . TRP A 1 171 ? -4.924 12.402 24.795 1.00 60.88 171 TRP A N 1
ATOM 1386 C CA . TRP A 1 171 ? -6.099 12.530 23.918 1.00 60.88 171 TRP A CA 1
ATOM 1387 C C . TRP A 1 171 ? -5.768 12.188 22.459 1.00 60.88 171 TRP A C 1
ATOM 1389 O O . TRP A 1 171 ? -5.363 13.056 21.688 1.00 60.88 171 TRP A O 1
ATOM 1399 N N . ARG A 1 172 ? -5.935 10.919 22.067 1.00 74.44 172 ARG A N 1
ATOM 1400 C CA . ARG A 1 172 ? -5.993 10.512 20.654 1.00 74.44 172 ARG A CA 1
ATOM 1401 C C . ARG A 1 172 ? -7.341 9.871 20.361 1.00 74.44 172 ARG A C 1
ATOM 1403 O O . ARG A 1 172 ? -7.731 8.929 21.044 1.00 74.44 172 ARG A O 1
ATOM 1410 N N . ASP A 1 173 ? -7.983 10.337 19.296 1.00 85.12 173 ASP A N 1
ATOM 1411 C CA . ASP A 1 173 ? -9.286 9.831 18.846 1.00 85.12 173 ASP A CA 1
ATOM 1412 C C . ASP A 1 173 ? -9.187 8.474 18.126 1.00 85.12 173 ASP A C 1
ATOM 1414 O O . ASP A 1 173 ? -10.197 7.816 17.874 1.00 85.12 173 ASP A O 1
ATOM 1418 N N . TYR A 1 174 ? -7.969 8.048 17.776 1.00 92.12 174 TYR A N 1
ATOM 1419 C CA . TYR A 1 174 ? -7.712 6.803 17.061 1.00 92.12 174 TYR A CA 1
ATOM 1420 C C . TYR A 1 174 ? -6.336 6.211 17.381 1.00 92.12 174 TYR A C 1
ATOM 1422 O O . TYR A 1 174 ? -5.391 6.918 17.739 1.00 92.12 174 TYR A O 1
ATOM 1430 N N . LEU A 1 175 ? -6.215 4.899 17.172 1.00 94.31 175 LEU A N 1
ATOM 1431 C CA . LEU A 1 175 ? -4.923 4.220 17.035 1.00 94.31 175 LEU A CA 1
ATOM 1432 C C . LEU A 1 175 ? -4.590 4.067 15.554 1.00 94.31 175 LEU A C 1
ATOM 1434 O O . LEU A 1 175 ? -5.486 3.961 14.724 1.00 94.31 175 LEU A O 1
ATOM 1438 N N . ARG A 1 176 ? -3.310 4.031 15.206 1.00 96.06 176 ARG A N 1
ATOM 1439 C CA . ARG A 1 176 ? -2.841 3.933 13.823 1.00 96.06 176 ARG A CA 1
ATOM 1440 C C . ARG A 1 176 ? -1.958 2.702 13.653 1.00 96.06 176 ARG A C 1
ATOM 1442 O O . ARG A 1 176 ? -1.010 2.496 14.413 1.00 96.06 176 ARG A O 1
ATOM 1449 N N . VAL A 1 177 ? -2.281 1.883 12.658 1.00 98.00 177 VAL A N 1
ATOM 1450 C CA . VAL A 1 177 ? -1.576 0.640 12.325 1.00 98.00 177 VAL A CA 1
ATOM 1451 C C . VAL A 1 177 ? -1.146 0.652 10.870 1.00 98.00 177 VAL A C 1
ATOM 1453 O O . VAL A 1 177 ? -1.870 1.135 10.003 1.00 98.00 177 VAL A O 1
ATOM 1456 N N . ARG A 1 178 ? 0.033 0.110 10.592 1.00 98.19 178 ARG A N 1
ATOM 1457 C CA . ARG A 1 178 ? 0.490 -0.210 9.247 1.00 98.19 178 ARG A CA 1
ATOM 1458 C C . ARG A 1 178 ? 0.169 -1.673 8.965 1.00 98.19 178 ARG A C 1
ATOM 1460 O O . ARG A 1 178 ? 0.578 -2.537 9.742 1.00 98.19 178 ARG A O 1
ATOM 1467 N N . ALA A 1 179 ? -0.537 -1.945 7.873 1.00 98.38 179 ALA A N 1
ATOM 1468 C CA . ALA A 1 179 ? -0.902 -3.300 7.473 1.00 98.38 179 ALA A CA 1
ATOM 1469 C C . ALA A 1 179 ? -0.672 -3.537 5.975 1.00 98.38 179 ALA A C 1
ATOM 1471 O O . ALA A 1 179 ? -0.953 -2.660 5.157 1.00 98.38 179 ALA A O 1
ATOM 1472 N N . THR A 1 180 ? -0.211 -4.740 5.632 1.00 98.12 180 THR A N 1
ATOM 1473 C CA . THR A 1 180 ? -0.114 -5.245 4.260 1.00 98.12 180 THR A CA 1
ATOM 1474 C C . THR A 1 180 ? -1.465 -5.790 3.821 1.00 98.12 180 THR A C 1
ATOM 1476 O O . THR A 1 180 ? -2.008 -6.702 4.447 1.00 98.12 180 THR A O 1
ATOM 1479 N N . ILE A 1 181 ? -2.010 -5.260 2.732 1.00 97.94 181 ILE A N 1
ATOM 1480 C CA . ILE A 1 181 ? -3.348 -5.572 2.226 1.00 97.94 181 ILE A CA 1
ATOM 1481 C C . ILE A 1 181 ? -3.242 -6.273 0.880 1.00 97.94 181 ILE A C 1
ATOM 1483 O O . ILE A 1 181 ? -2.510 -5.836 -0.004 1.00 97.94 181 ILE A O 1
ATOM 1487 N N . ASP A 1 182 ? -4.018 -7.341 0.719 1.00 97.81 182 ASP A N 1
ATOM 1488 C CA . ASP A 1 182 ? -4.234 -7.993 -0.569 1.00 97.81 182 ASP A CA 1
ATOM 1489 C C . ASP A 1 182 ? -5.208 -7.162 -1.419 1.00 97.81 182 ASP A C 1
ATOM 1491 O O . ASP A 1 182 ? -6.402 -7.094 -1.120 1.00 97.81 182 ASP A O 1
ATOM 1495 N N . VAL A 1 183 ? -4.700 -6.516 -2.470 1.00 96.88 183 VAL A N 1
ATOM 1496 C CA . VAL A 1 183 ? -5.460 -5.575 -3.312 1.00 96.88 183 VAL A CA 1
ATOM 1497 C C . VAL A 1 183 ? -6.579 -6.245 -4.108 1.00 96.88 183 VAL A C 1
ATOM 1499 O O . VAL A 1 183 ? -7.491 -5.557 -4.560 1.00 96.88 183 VAL A O 1
ATOM 1502 N N . ASN A 1 184 ? -6.542 -7.575 -4.249 1.00 96.44 184 ASN A N 1
ATOM 1503 C CA . ASN A 1 184 ? -7.578 -8.352 -4.931 1.00 96.44 184 ASN A CA 1
ATOM 1504 C C . ASN A 1 184 ? -8.771 -8.671 -4.021 1.00 96.44 184 ASN A C 1
ATOM 1506 O O . ASN A 1 184 ? -9.765 -9.243 -4.475 1.00 96.44 184 ASN A O 1
ATOM 1510 N N . LYS A 1 185 ? -8.690 -8.327 -2.731 1.00 97.06 185 LYS A N 1
ATOM 1511 C CA . LYS A 1 185 ? -9.753 -8.566 -1.756 1.00 97.06 185 LYS A CA 1
ATOM 1512 C C . LYS A 1 185 ? -10.458 -7.261 -1.384 1.00 97.06 185 LYS A C 1
ATOM 1514 O O . LYS A 1 185 ? -9.830 -6.206 -1.338 1.00 97.06 185 LYS A O 1
ATOM 1519 N N . PRO A 1 186 ? -11.765 -7.319 -1.072 1.00 97.00 186 PRO A N 1
ATOM 1520 C CA . PRO A 1 186 ? -12.474 -6.168 -0.540 1.00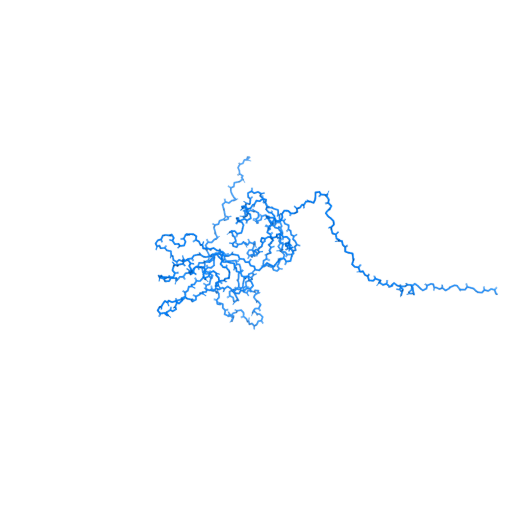 97.00 186 PRO A CA 1
ATOM 1521 C C . PRO A 1 186 ? -11.860 -5.665 0.770 1.00 97.00 186 PRO A C 1
ATOM 1523 O O . PRO A 1 186 ? -11.571 -6.460 1.671 1.00 97.00 186 PRO A O 1
ATOM 1526 N N . LEU A 1 187 ? -11.734 -4.345 0.904 1.00 97.25 187 LEU A N 1
ATOM 1527 C CA . LEU A 1 187 ? -11.226 -3.703 2.116 1.00 97.25 187 LEU A CA 1
ATOM 1528 C C . LEU A 1 187 ? -12.051 -4.072 3.360 1.00 97.25 187 LEU A C 1
ATOM 1530 O O . LEU A 1 187 ? -13.283 -4.144 3.343 1.00 97.25 187 LEU A O 1
ATOM 1534 N N . LYS A 1 188 ? -11.386 -4.251 4.502 1.00 97.06 188 LYS A N 1
ATOM 1535 C CA . LYS A 1 188 ? -12.092 -4.385 5.782 1.00 97.06 188 LYS A CA 1
ATOM 1536 C C . LYS A 1 188 ? -12.575 -3.009 6.235 1.00 97.06 188 LYS A C 1
ATOM 1538 O O . LYS A 1 188 ? -11.811 -2.056 6.209 1.00 97.06 188 LYS A O 1
ATOM 1543 N N . ARG A 1 189 ? -13.830 -2.895 6.672 1.00 95.69 189 ARG A N 1
ATOM 1544 C CA . ARG A 1 189 ? -14.426 -1.604 7.084 1.00 95.69 189 ARG A CA 1
ATOM 1545 C C . ARG A 1 189 ? -14.414 -1.379 8.594 1.00 95.69 189 ARG A C 1
ATOM 1547 O O . ARG A 1 189 ? -14.369 -0.248 9.057 1.00 95.69 189 ARG A O 1
ATOM 1554 N N . ARG A 1 190 ? -14.524 -2.466 9.356 1.00 95.44 190 ARG A N 1
ATOM 1555 C CA . ARG A 1 190 ? -14.631 -2.452 10.816 1.00 95.44 190 ARG A CA 1
ATOM 1556 C C . ARG A 1 190 ? -14.341 -3.827 11.405 1.00 95.44 190 ARG A C 1
ATOM 1558 O O . ARG A 1 190 ? -14.488 -4.845 10.718 1.00 95.44 190 ARG A O 1
ATOM 1565 N N . MET A 1 191 ? -14.009 -3.848 12.688 1.00 95.50 191 MET A N 1
ATOM 1566 C CA . MET A 1 191 ? -13.773 -5.050 13.485 1.00 95.50 191 MET A CA 1
ATOM 1567 C C . MET A 1 191 ? -14.634 -5.016 14.748 1.00 95.50 191 MET A C 1
ATOM 1569 O O . MET A 1 191 ? -14.784 -3.965 15.369 1.00 95.50 191 MET A O 1
ATOM 1573 N N . LYS A 1 192 ? -15.219 -6.160 15.122 1.00 93.75 192 LYS A N 1
ATOM 1574 C CA . LYS A 1 192 ? -15.894 -6.3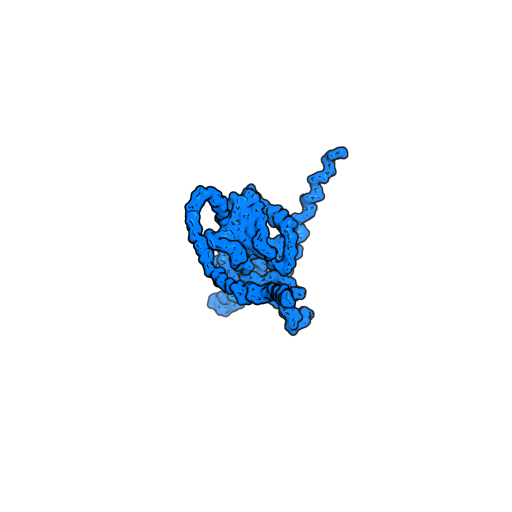01 16.418 1.00 93.75 192 LYS A CA 1
ATOM 1575 C C . LYS A 1 192 ? -14.860 -6.565 17.504 1.00 93.75 192 LYS A C 1
ATOM 1577 O O . LYS A 1 192 ? -14.015 -7.438 17.334 1.00 93.75 192 LYS A O 1
ATOM 1582 N N . LEU A 1 193 ? -14.983 -5.872 18.627 1.00 91.00 193 LEU A N 1
ATOM 1583 C CA . LEU A 1 193 ? -14.195 -6.105 19.832 1.00 91.00 193 LEU A CA 1
ATOM 1584 C C . LEU A 1 193 ? -15.134 -6.520 20.964 1.00 91.00 193 LEU A C 1
ATOM 1586 O O . LEU A 1 193 ? -16.204 -5.932 21.121 1.00 91.00 193 LEU A O 1
ATOM 1590 N N . CYS A 1 194 ? -14.740 -7.535 21.728 1.00 90.00 194 CYS A N 1
ATOM 1591 C CA . CYS A 1 194 ? -15.494 -8.014 22.882 1.00 90.00 194 CYS A CA 1
ATOM 1592 C C . CYS A 1 194 ? -14.889 -7.440 24.163 1.00 90.00 194 CYS A C 1
ATOM 1594 O O . CYS A 1 194 ? -13.673 -7.508 24.354 1.00 90.00 194 CYS A O 1
ATOM 1596 N N . LYS A 1 195 ? -15.725 -6.871 25.030 1.00 84.00 195 LYS A N 1
ATOM 1597 C CA . LYS A 1 195 ? -15.342 -6.476 26.388 1.00 84.00 195 LYS A CA 1
ATOM 1598 C C . LYS A 1 195 ? -15.360 -7.676 27.332 1.00 84.00 195 LYS A C 1
ATOM 1600 O O . LYS A 1 195 ? -16.028 -8.671 27.078 1.00 84.00 195 LYS A O 1
ATOM 1605 N N . GLU A 1 196 ? -14.702 -7.534 28.479 1.00 83.56 196 GLU A N 1
ATOM 1606 C CA . GLU A 1 196 ? -14.710 -8.546 29.548 1.00 83.56 196 GLU A CA 1
ATOM 1607 C C . GLU A 1 196 ? -16.123 -8.844 30.078 1.00 83.56 196 GLU A C 1
ATOM 1609 O O . GLU A 1 196 ? -16.419 -9.970 30.457 1.00 83.56 196 GLU A O 1
ATOM 1614 N N . ASN A 1 197 ? -17.027 -7.860 30.031 1.00 84.44 197 ASN A N 1
ATOM 1615 C CA . ASN A 1 197 ? -18.436 -8.019 30.403 1.00 84.44 197 ASN A CA 1
ATOM 1616 C C . ASN A 1 197 ? -19.315 -8.644 29.294 1.00 84.44 197 ASN A C 1
ATOM 1618 O O . ASN A 1 197 ? -20.532 -8.703 29.453 1.00 84.44 197 ASN A O 1
ATOM 1622 N N . GLY A 1 198 ? -18.733 -9.055 28.160 1.00 86.00 198 GLY A N 1
ATOM 1623 C CA . GLY A 1 198 ? -19.439 -9.648 27.019 1.00 86.00 198 GLY A CA 1
ATOM 1624 C C . GLY A 1 198 ? -20.081 -8.653 26.039 1.00 86.00 198 GLY A C 1
ATOM 1625 O O . GLY A 1 198 ? -20.655 -9.075 25.035 1.00 86.00 198 GLY A O 1
ATOM 1626 N N . GLU A 1 199 ? -19.994 -7.340 26.283 1.00 88.44 199 GLU A N 1
ATOM 1627 C CA . GLU A 1 199 ? -20.501 -6.319 25.355 1.00 88.44 199 GLU A CA 1
ATOM 1628 C C . GLU A 1 199 ? -19.609 -6.227 24.106 1.00 88.44 199 GLU A C 1
ATOM 1630 O O . GLU A 1 199 ? -18.379 -6.162 24.192 1.00 88.44 199 GLU A O 1
ATOM 1635 N N . TRP A 1 200 ? -20.240 -6.142 22.935 1.00 90.44 200 TRP A N 1
ATOM 1636 C CA . TRP A 1 200 ? -19.549 -5.923 21.668 1.00 90.44 200 TRP A CA 1
ATOM 1637 C C . TRP A 1 200 ? -19.484 -4.441 21.313 1.00 90.44 200 TRP A C 1
ATOM 1639 O O . TRP A 1 200 ? -20.496 -3.741 21.337 1.00 90.44 200 TRP A O 1
ATOM 1649 N N . ILE A 1 201 ? -18.309 -3.985 20.887 1.00 90.69 201 ILE A N 1
ATOM 1650 C CA . ILE A 1 201 ? -18.115 -2.666 20.281 1.00 90.69 201 ILE A CA 1
ATOM 1651 C C . ILE A 1 201 ? -17.546 -2.809 18.870 1.00 90.69 201 ILE A C 1
ATOM 1653 O O . ILE A 1 201 ? -16.945 -3.828 18.527 1.00 90.69 201 ILE A O 1
ATOM 1657 N N . TRP A 1 202 ? -17.730 -1.784 18.045 1.00 93.31 202 TRP A N 1
ATOM 1658 C CA . TRP A 1 202 ? -17.138 -1.719 16.714 1.00 93.31 202 TRP A CA 1
ATOM 1659 C C . TRP A 1 202 ? -15.963 -0.752 16.713 1.00 93.31 202 TRP A C 1
ATOM 1661 O O . TRP A 1 202 ? -16.126 0.391 17.118 1.00 93.31 202 TRP A O 1
ATOM 1671 N N . ALA A 1 203 ? -14.819 -1.205 16.211 1.00 93.94 203 ALA A N 1
ATOM 1672 C CA . ALA A 1 203 ? -13.732 -0.335 15.787 1.00 93.94 203 ALA A CA 1
ATOM 1673 C C . ALA A 1 203 ? -13.880 -0.081 14.285 1.00 93.94 203 ALA A C 1
ATOM 1675 O O . ALA A 1 203 ? -13.922 -1.041 13.507 1.00 93.94 203 ALA A O 1
ATOM 1676 N N . ASN A 1 204 ? -13.984 1.182 13.875 1.00 95.00 204 ASN A N 1
ATOM 1677 C CA . ASN A 1 204 ? -14.123 1.555 12.467 1.00 95.00 204 ASN A CA 1
ATOM 1678 C C . ASN A 1 204 ? -12.757 1.856 11.849 1.00 95.00 204 ASN A C 1
ATOM 1680 O O . ASN A 1 204 ? -11.904 2.476 12.481 1.00 95.00 204 ASN A O 1
ATOM 1684 N N . PHE A 1 205 ? -12.548 1.419 10.610 1.00 96.50 205 PHE A N 1
ATOM 1685 C CA . PHE A 1 205 ? -11.282 1.599 9.906 1.00 96.50 205 PHE A CA 1
ATOM 1686 C C . PHE A 1 205 ? -11.360 2.766 8.929 1.00 96.50 205 PHE A C 1
ATOM 1688 O O . PHE A 1 205 ? -12.299 2.858 8.139 1.00 96.50 205 PHE A O 1
ATOM 1695 N N . LYS A 1 206 ? -10.345 3.633 8.954 1.00 95.44 206 LYS A N 1
ATOM 1696 C CA . LYS A 1 206 ? -10.122 4.666 7.937 1.00 95.44 206 LYS A CA 1
ATOM 1697 C C . LYS A 1 206 ? -8.737 4.479 7.332 1.00 95.44 206 LYS A C 1
ATOM 1699 O O . LYS A 1 206 ? -7.743 4.541 8.047 1.00 95.44 206 LYS A O 1
ATOM 1704 N N . TYR A 1 207 ? -8.683 4.223 6.031 1.00 95.62 207 TYR A N 1
ATOM 1705 C CA . TYR A 1 207 ? -7.432 4.049 5.295 1.00 95.62 207 TYR A CA 1
ATOM 1706 C C . TYR A 1 207 ? -6.865 5.411 4.907 1.00 95.62 207 TYR A C 1
ATOM 1708 O O . TYR A 1 207 ? -7.591 6.267 4.405 1.00 95.62 207 TYR A O 1
ATOM 1716 N N . GLU A 1 208 ? -5.572 5.605 5.121 1.00 95.06 208 GLU A N 1
ATOM 1717 C CA . GLU A 1 208 ? -4.873 6.819 4.709 1.00 95.06 208 GLU A CA 1
ATOM 1718 C C . GLU A 1 208 ? -4.337 6.669 3.284 1.00 95.06 208 GLU A C 1
ATOM 1720 O O . GLU A 1 208 ? -3.852 5.600 2.911 1.00 95.06 208 GLU A O 1
ATOM 1725 N N . HIS A 1 209 ? -4.422 7.746 2.495 1.00 92.06 209 HIS A N 1
ATOM 1726 C CA . HIS A 1 209 ? -3.967 7.786 1.097 1.00 92.06 209 HIS A CA 1
ATOM 1727 C C . HIS A 1 209 ? -4.520 6.637 0.236 1.00 92.06 209 HIS A C 1
ATOM 1729 O O . HIS A 1 209 ? -3.841 6.117 -0.647 1.00 92.06 209 HIS A O 1
ATOM 1735 N N . LEU A 1 210 ? -5.764 6.221 0.498 1.00 92.62 210 LEU A N 1
ATOM 1736 C CA . LEU A 1 210 ? -6.400 5.139 -0.241 1.00 92.6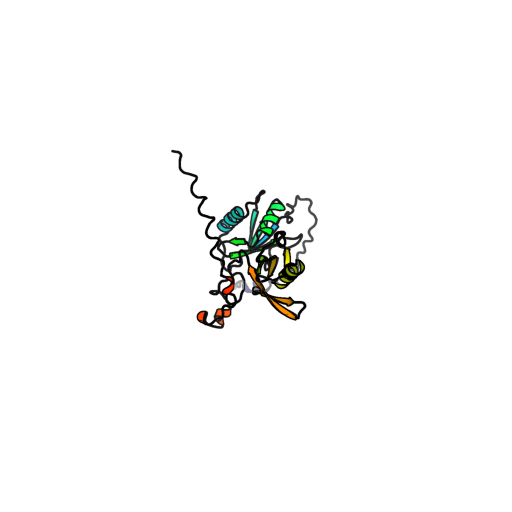2 210 LEU A CA 1
ATOM 1737 C C . LEU A 1 210 ? -6.558 5.544 -1.721 1.00 92.62 210 LEU A C 1
ATOM 1739 O O . LEU A 1 210 ? -7.247 6.526 -2.005 1.00 92.62 210 LEU A O 1
ATOM 1743 N N . PRO A 1 211 ? -5.930 4.827 -2.671 1.00 92.56 211 PRO A N 1
ATOM 1744 C CA . PRO A 1 211 ? -6.007 5.173 -4.082 1.00 92.56 211 PRO A CA 1
ATOM 1745 C C . PRO A 1 211 ? -7.361 4.751 -4.665 1.00 92.56 211 PRO A C 1
ATOM 1747 O O . PRO A 1 211 ? -8.254 4.304 -3.946 1.00 92.56 211 PRO A O 1
ATOM 1750 N N . THR A 1 212 ? -7.519 4.862 -5.987 1.00 91.56 212 THR A N 1
ATOM 1751 C CA . THR A 1 212 ? -8.757 4.471 -6.675 1.00 91.56 212 THR A CA 1
ATOM 1752 C C . THR A 1 212 ? -9.207 3.068 -6.261 1.00 91.56 212 THR A C 1
ATOM 1754 O O . THR A 1 212 ? -8.491 2.088 -6.473 1.00 91.56 212 THR A O 1
ATOM 1757 N N . PHE A 1 213 ? -10.416 2.969 -5.712 1.00 94.00 213 PHE A N 1
ATOM 1758 C CA . PHE A 1 213 ? -11.054 1.716 -5.330 1.00 94.00 213 PHE A CA 1
ATOM 1759 C C . PHE A 1 213 ? -12.555 1.767 -5.630 1.00 94.00 213 PHE A C 1
ATOM 1761 O O . PHE A 1 213 ? -13.133 2.829 -5.877 1.00 94.00 213 PHE A O 1
ATOM 1768 N N . CYS A 1 214 ? -13.193 0.604 -5.637 1.00 94.12 214 CYS A N 1
ATOM 1769 C CA . CYS A 1 214 ? -14.587 0.479 -6.026 1.00 94.12 214 CYS A CA 1
ATOM 1770 C C . CYS A 1 214 ? -15.515 0.546 -4.811 1.00 94.12 214 CYS A C 1
ATOM 1772 O O . CYS A 1 214 ? -15.430 -0.313 -3.933 1.00 94.12 214 CYS A O 1
ATOM 1774 N N . PHE A 1 215 ? -16.474 1.478 -4.781 1.00 92.94 215 PHE A N 1
ATOM 1775 C CA . PHE A 1 215 ? -17.394 1.564 -3.639 1.00 92.94 215 PHE A CA 1
ATOM 1776 C C . PHE A 1 215 ? -18.461 0.449 -3.592 1.00 92.94 215 PHE A C 1
ATOM 1778 O O . PHE A 1 215 ? -19.081 0.217 -2.550 1.00 92.94 215 PHE A O 1
ATOM 1785 N N . VAL A 1 216 ? -18.652 -0.276 -4.700 1.00 93.44 216 VAL A N 1
ATOM 1786 C CA . VAL A 1 216 ? -19.572 -1.423 -4.792 1.00 93.44 216 VAL A CA 1
ATOM 1787 C C . VAL A 1 216 ? -18.922 -2.696 -4.244 1.00 93.44 216 VAL A C 1
ATOM 1789 O O . VAL A 1 216 ? -19.499 -3.385 -3.402 1.00 93.44 216 VAL A O 1
ATOM 1792 N N . CYS A 1 217 ? -17.719 -3.043 -4.714 1.00 94.56 217 CYS A N 1
ATOM 1793 C CA . CYS A 1 217 ? -17.066 -4.303 -4.343 1.00 94.56 217 CYS A CA 1
ATOM 1794 C C . CYS A 1 217 ? -15.934 -4.158 -3.320 1.00 94.56 217 CYS A C 1
ATOM 1796 O O . CYS A 1 217 ? -15.535 -5.167 -2.748 1.00 94.56 217 CYS A O 1
ATOM 1798 N N . GLY A 1 218 ? -15.442 -2.946 -3.060 1.00 94.56 218 GLY A N 1
ATOM 1799 C CA . GLY A 1 218 ? -14.379 -2.672 -2.092 1.00 94.56 218 GLY A CA 1
ATOM 1800 C C . GLY A 1 218 ? -12.964 -3.010 -2.557 1.00 94.56 218 GLY A C 1
ATOM 1801 O O . GLY A 1 218 ? -12.061 -2.986 -1.729 1.00 94.56 218 GLY A O 1
ATOM 1802 N N . ILE A 1 219 ? -12.773 -3.366 -3.830 1.00 96.25 219 ILE A N 1
ATOM 1803 C CA . ILE A 1 219 ? -11.479 -3.765 -4.409 1.00 96.25 219 ILE A CA 1
ATOM 1804 C C . ILE A 1 219 ? -10.727 -2.530 -4.928 1.00 96.25 219 ILE A C 1
ATOM 1806 O O . ILE A 1 219 ? 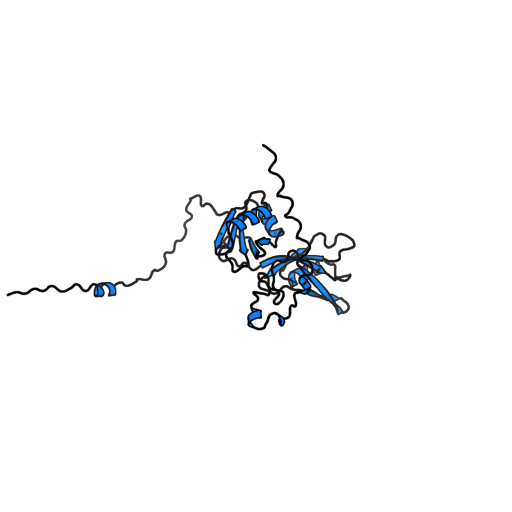-11.337 -1.624 -5.502 1.00 96.25 219 ILE A O 1
ATOM 1810 N N . ILE A 1 220 ? -9.406 -2.505 -4.741 1.00 95.56 220 ILE A N 1
ATOM 1811 C CA . ILE A 1 220 ? -8.510 -1.434 -5.205 1.00 95.56 220 ILE A CA 1
ATOM 1812 C C . ILE A 1 220 ? -8.186 -1.616 -6.700 1.00 95.56 220 ILE A C 1
ATOM 1814 O O . ILE A 1 220 ? -8.094 -2.732 -7.199 1.00 95.56 220 ILE A O 1
ATOM 1818 N N . GLY A 1 221 ? -7.993 -0.512 -7.426 1.00 93.31 221 GLY A N 1
ATOM 1819 C CA . GLY A 1 221 ? -7.516 -0.505 -8.815 1.00 93.31 221 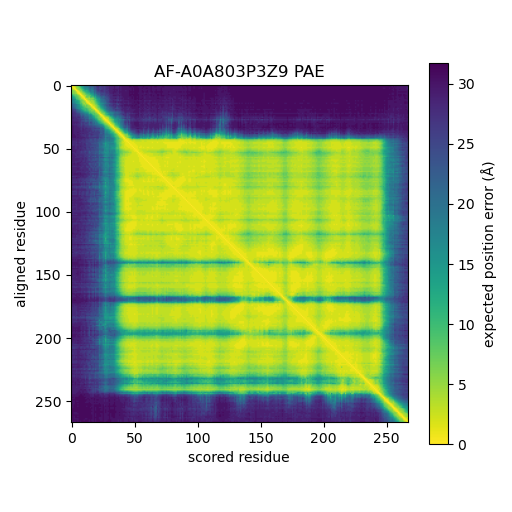GLY A CA 1
ATOM 1820 C C . GLY A 1 221 ? -8.586 -0.216 -9.868 1.00 93.31 221 GLY A C 1
ATOM 1821 O O . GLY A 1 221 ? -8.263 -0.071 -11.042 1.00 93.31 221 GLY A O 1
ATOM 1822 N N . HIS A 1 222 ? -9.858 -0.083 -9.483 1.00 92.81 222 HIS A N 1
ATOM 1823 C CA . HIS A 1 222 ? -10.914 0.336 -10.404 1.00 92.81 222 HIS A CA 1
ATOM 1824 C C . HIS A 1 222 ? -12.004 1.139 -9.698 1.00 92.81 222 HIS A C 1
ATOM 1826 O O . HIS A 1 222 ? -12.255 0.961 -8.510 1.00 92.81 222 HIS A O 1
ATOM 1832 N N . SER A 1 223 ? -12.673 2.017 -10.443 1.00 91.62 223 SER A N 1
ATOM 1833 C CA . SER A 1 223 ? -13.872 2.708 -9.967 1.00 91.62 223 SER A CA 1
ATOM 1834 C C . SER A 1 223 ? -15.116 1.853 -10.193 1.00 91.62 223 SER A C 1
ATOM 1836 O O . SER A 1 223 ? -15.100 0.899 -10.970 1.00 91.62 223 SER A O 1
ATOM 1838 N N . GLU A 1 224 ? -16.239 2.236 -9.581 1.00 89.69 224 GLU A N 1
ATOM 1839 C CA . GLU A 1 224 ? -17.539 1.584 -9.800 1.00 89.69 224 GLU A CA 1
ATOM 1840 C C . GLU A 1 224 ? -17.861 1.408 -11.280 1.00 89.69 224 GLU A C 1
ATOM 1842 O O . GLU A 1 224 ? -18.417 0.385 -11.667 1.00 89.69 224 GLU A O 1
ATOM 1847 N N . ARG A 1 225 ? -17.454 2.375 -12.118 1.00 88.56 225 ARG A N 1
ATOM 1848 C CA . ARG A 1 225 ? -17.741 2.370 -13.551 1.00 88.56 225 ARG A CA 1
ATOM 1849 C C . ARG A 1 225 ? -17.208 1.133 -14.264 1.00 88.56 225 ARG A C 1
ATOM 1851 O O . ARG A 1 225 ? -17.841 0.698 -15.220 1.00 88.56 225 ARG A O 1
ATOM 1858 N N . PHE A 1 226 ? -16.092 0.591 -13.791 1.00 89.75 226 PHE A N 1
ATOM 1859 C CA . PHE A 1 226 ? -15.416 -0.570 -14.363 1.00 89.75 226 PHE A CA 1
ATOM 1860 C C . PHE A 1 226 ? -15.567 -1.814 -13.474 1.00 89.75 226 PHE A C 1
ATOM 1862 O O . PHE A 1 226 ? -14.813 -2.770 -13.617 1.00 89.75 226 PHE A O 1
ATOM 1869 N N . CYS A 1 227 ? -16.509 -1.800 -12.524 1.00 92.50 227 CYS A N 1
ATOM 1870 C CA . CYS A 1 227 ? -16.732 -2.932 -11.634 1.00 92.50 227 CYS A CA 1
ATOM 1871 C C . CYS A 1 227 ? -17.390 -4.097 -12.388 1.00 92.50 227 CYS A C 1
ATOM 1873 O O . CYS A 1 227 ? -18.451 -3.888 -12.978 1.00 92.50 227 CYS A O 1
ATOM 1875 N N . PRO A 1 228 ? -16.854 -5.330 -12.305 1.00 90.31 228 PRO A N 1
ATOM 1876 C CA . PRO A 1 228 ? -17.467 -6.499 -12.940 1.00 90.31 228 PRO A CA 1
ATOM 1877 C C . PRO A 1 228 ? -18.912 -6.761 -12.494 1.00 90.31 228 PRO A C 1
ATOM 1879 O O . PRO A 1 228 ? -19.732 -7.192 -13.292 1.00 90.31 228 PRO A O 1
ATOM 1882 N N . LYS A 1 229 ? -19.270 -6.403 -11.252 1.00 88.75 229 LYS A N 1
ATOM 1883 C CA . LYS A 1 229 ? -20.643 -6.557 -10.733 1.00 88.75 229 LYS A CA 1
ATOM 1884 C C . LYS A 1 229 ? -21.694 -5.735 -11.489 1.00 88.75 229 LYS A C 1
ATOM 1886 O O . LYS A 1 229 ? -22.885 -5.971 -11.334 1.00 88.75 229 LYS A O 1
ATOM 1891 N N . ARG A 1 230 ? -21.274 -4.768 -12.313 1.00 85.62 230 ARG A N 1
ATOM 1892 C CA . ARG A 1 230 ? -22.174 -4.021 -13.204 1.00 85.62 230 ARG A CA 1
ATOM 1893 C C . ARG A 1 230 ? -22.789 -4.872 -14.306 1.00 85.62 230 ARG A C 1
ATOM 1895 O O . ARG A 1 230 ? -23.801 -4.469 -14.866 1.00 85.62 230 ARG A O 1
ATOM 1902 N N . PHE A 1 231 ? -22.157 -5.988 -14.659 1.00 86.12 231 PHE A N 1
ATOM 1903 C CA . PHE A 1 231 ? -22.715 -6.908 -15.645 1.00 86.12 231 PHE A CA 1
ATOM 1904 C C . PHE A 1 231 ? -23.863 -7.738 -15.060 1.00 86.12 231 PHE A C 1
ATOM 1906 O O . PHE A 1 231 ? -24.674 -8.254 -15.820 1.00 86.12 231 PHE A O 1
ATOM 1913 N N . ASP A 1 232 ? -23.971 -7.800 -13.728 1.00 86.06 232 ASP A N 1
ATOM 1914 C CA . ASP A 1 232 ? -25.051 -8.504 -13.044 1.00 86.06 232 ASP A CA 1
ATOM 1915 C C . ASP A 1 232 ? -26.299 -7.615 -12.891 1.00 86.06 232 ASP A C 1
ATOM 1917 O O . ASP A 1 232 ? -27.420 -8.105 -13.024 1.00 86.06 232 ASP A O 1
ATOM 1921 N N . GLN A 1 233 ? -26.126 -6.315 -12.590 1.00 84.06 233 GLN A N 1
ATOM 1922 C CA . GLN A 1 233 ? -27.218 -5.355 -12.343 1.00 84.06 233 GLN A CA 1
ATOM 1923 C C . GLN A 1 233 ? -26.831 -3.894 -12.683 1.00 84.06 233 GLN A C 1
ATOM 1925 O O . GLN A 1 233 ? -25.649 -3.535 -12.608 1.00 84.06 233 GLN A O 1
ATOM 1930 N N . PRO A 1 234 ? -27.808 -3.014 -12.999 1.00 82.44 234 PRO A N 1
ATOM 1931 C CA . PRO A 1 234 ? -27.581 -1.579 -13.216 1.00 82.44 234 PRO A CA 1
ATOM 1932 C C . PRO A 1 234 ? -26.918 -0.858 -12.022 1.00 82.44 234 PRO A C 1
ATOM 1934 O O . PRO A 1 234 ? -27.177 -1.173 -10.863 1.00 82.44 234 PRO A O 1
ATOM 1937 N N . LEU A 1 235 ? -26.065 0.144 -12.293 1.00 75.88 235 LEU A N 1
ATOM 1938 C CA . LEU A 1 235 ? -25.274 0.852 -11.261 1.00 75.88 235 LEU A CA 1
ATOM 1939 C C . LEU A 1 235 ? -26.109 1.550 -10.190 1.00 75.88 235 LEU A C 1
ATOM 1941 O O . LEU A 1 235 ? -25.691 1.620 -9.039 1.00 75.88 235 LEU A O 1
ATOM 1945 N N . ASP A 1 236 ? -27.235 2.119 -10.595 1.00 82.38 236 ASP A N 1
ATOM 1946 C CA . ASP A 1 236 ? -28.195 2.830 -9.754 1.00 82.38 236 ASP A CA 1
ATOM 1947 C C . ASP A 1 236 ? -28.844 1.916 -8.707 1.00 82.38 236 ASP A C 1
ATOM 1949 O O . ASP A 1 236 ? -29.306 2.393 -7.674 1.00 82.38 236 ASP A O 1
ATOM 1953 N N . GLN A 1 237 ? -28.822 0.605 -8.947 1.00 83.31 237 GLN A N 1
ATOM 1954 C CA . GLN A 1 237 ? -29.421 -0.405 -8.077 1.00 83.31 237 GLN A CA 1
ATOM 1955 C C . GLN A 1 237 ? -28.379 -1.155 -7.241 1.00 83.31 237 GLN A C 1
ATOM 1957 O O . GLN A 1 237 ? -28.733 -1.850 -6.287 1.00 83.31 237 GLN A O 1
ATOM 1962 N N . LEU A 1 238 ? -27.088 -1.017 -7.562 1.00 84.75 238 LEU A N 1
ATOM 1963 C CA . LEU A 1 238 ? -26.028 -1.707 -6.839 1.00 84.75 238 LEU A CA 1
ATOM 1964 C C . LEU A 1 238 ? -25.789 -1.053 -5.468 1.00 84.75 238 LEU A C 1
ATOM 1966 O O . LEU A 1 238 ? -25.479 0.140 -5.399 1.00 84.75 238 LEU A O 1
ATOM 1970 N N . PRO A 1 239 ? -25.855 -1.819 -4.361 1.00 88.06 239 PRO A N 1
ATOM 1971 C CA . PRO A 1 239 ? -25.525 -1.282 -3.053 1.00 88.06 239 PRO A CA 1
ATOM 1972 C C . PRO A 1 239 ? -24.053 -0.862 -3.022 1.00 88.06 239 PRO A C 1
ATOM 1974 O O . PRO A 1 239 ? -23.172 -1.581 -3.505 1.00 88.06 239 PRO A O 1
ATOM 1977 N N . LYS A 1 240 ? -23.781 0.279 -2.385 1.00 89.06 240 LYS A N 1
ATOM 1978 C CA . LYS A 1 240 ? -22.434 0.844 -2.223 1.00 89.06 240 LYS A CA 1
ATOM 1979 C C . LYS A 1 240 ? -21.982 0.775 -0.762 1.00 89.06 240 LYS A C 1
ATOM 1981 O O . LYS A 1 240 ? -21.911 1.793 -0.076 1.00 89.06 240 LYS A O 1
ATOM 1986 N N . PRO A 1 241 ? -21.686 -0.422 -0.222 1.00 89.25 241 PRO A N 1
ATOM 1987 C CA . PRO A 1 241 ? -21.370 -0.570 1.197 1.00 89.25 241 PRO A CA 1
ATOM 1988 C C . PRO A 1 241 ? -20.071 0.133 1.617 1.00 89.25 241 PRO A C 1
ATOM 1990 O O . PRO A 1 241 ? -19.803 0.237 2.816 1.00 89.25 241 PRO A O 1
ATOM 1993 N N . TYR A 1 242 ? -19.256 0.589 0.666 1.00 90.00 242 TYR A N 1
ATOM 1994 C CA . TYR A 1 242 ? -17.990 1.267 0.924 1.00 90.00 242 TYR A CA 1
ATOM 1995 C C . TYR A 1 242 ? -18.060 2.789 0.725 1.00 90.00 242 TYR A C 1
ATOM 1997 O O . TYR A 1 242 ? -17.058 3.459 0.954 1.00 90.00 242 TYR A O 1
ATOM 2005 N N . ASP A 1 243 ? -19.216 3.342 0.345 1.00 83.94 243 ASP A N 1
ATOM 2006 C CA . ASP A 1 243 ? -19.378 4.779 0.078 1.00 83.94 243 ASP A CA 1
ATOM 2007 C C . ASP A 1 243 ? -19.049 5.631 1.315 1.00 83.94 243 ASP A C 1
ATOM 2009 O O . ASP A 1 243 ? -18.398 6.667 1.230 1.00 83.94 243 ASP A O 1
ATOM 2013 N N . CYS A 1 244 ? -19.360 5.121 2.510 1.00 74.19 244 CYS A N 1
ATOM 2014 C CA . CYS A 1 244 ? -19.041 5.771 3.782 1.00 74.19 244 CYS A CA 1
ATOM 2015 C C . CYS A 1 244 ? -17.541 5.824 4.128 1.00 74.19 244 CYS A C 1
ATOM 2017 O O . CYS A 1 244 ? -17.182 6.442 5.127 1.00 74.19 244 CYS A O 1
ATOM 2019 N N . MET A 1 245 ? -16.656 5.191 3.348 1.00 67.12 245 MET A N 1
ATOM 2020 C CA . MET A 1 245 ? -15.204 5.344 3.515 1.00 67.12 245 MET A CA 1
ATOM 2021 C C . MET A 1 245 ? -14.632 6.540 2.739 1.00 67.12 245 MET A C 1
ATOM 2023 O O . MET A 1 245 ? -13.468 6.873 2.935 1.00 67.12 245 MET A O 1
ATOM 2027 N N . SER A 1 246 ? -15.433 7.213 1.904 1.00 53.66 246 SER A N 1
ATOM 2028 C CA . SER A 1 246 ? -14.998 8.331 1.051 1.00 53.66 246 SER A CA 1
ATOM 2029 C C . SER A 1 246 ? -14.923 9.699 1.745 1.00 53.66 246 SER A C 1
ATOM 2031 O O . SER A 1 246 ? -14.441 10.652 1.138 1.00 53.66 246 SER A O 1
ATOM 2033 N N . VAL A 1 247 ? -15.337 9.821 3.014 1.00 43.16 247 VAL A N 1
ATOM 2034 C CA . VAL A 1 247 ? -15.583 11.121 3.685 1.00 43.16 247 VAL A CA 1
ATOM 2035 C C . VAL A 1 247 ? -14.319 11.962 3.981 1.00 43.16 247 VAL A C 1
ATOM 2037 O O . VAL A 1 247 ? -14.370 12.865 4.804 1.00 43.16 247 VAL A O 1
ATOM 2040 N N . ASN A 1 248 ? -13.166 11.681 3.364 1.00 40.72 248 ASN A N 1
ATOM 2041 C CA . ASN A 1 248 ? -11.924 12.448 3.544 1.00 40.72 248 ASN A CA 1
ATOM 2042 C C . ASN A 1 248 ? -10.999 12.423 2.306 1.00 40.72 248 ASN A C 1
ATOM 2044 O O . ASN A 1 248 ? -9.781 12.336 2.449 1.00 40.72 248 ASN A O 1
ATOM 2048 N N . LEU A 1 249 ? -11.543 12.499 1.085 1.00 40.53 249 LEU A N 1
ATOM 2049 C CA . LEU A 1 249 ? -10.717 12.761 -0.109 1.00 40.53 249 LEU A CA 1
ATOM 2050 C C . LEU A 1 249 ? -10.445 14.264 -0.353 1.00 40.53 249 LEU A C 1
ATOM 2052 O O . LEU A 1 249 ? -9.524 14.590 -1.094 1.00 40.53 249 LEU A O 1
ATOM 2056 N N . ASP A 1 250 ? -11.127 15.176 0.351 1.00 33.22 250 ASP A N 1
ATOM 2057 C CA . ASP A 1 250 ? -11.084 16.625 0.067 1.00 33.22 250 ASP A CA 1
ATOM 2058 C C . ASP A 1 250 ? -10.027 17.426 0.862 1.00 33.22 250 ASP A C 1
ATOM 2060 O O . ASP A 1 250 ? -10.204 18.615 1.115 1.00 33.22 250 ASP A O 1
ATOM 2064 N N . LYS A 1 251 ? -8.916 16.815 1.303 1.00 33.16 251 LYS A N 1
ATOM 2065 C CA . LYS A 1 251 ? -7.870 17.545 2.066 1.00 33.16 251 LYS A CA 1
ATOM 2066 C C . LYS A 1 251 ? -6.445 17.502 1.509 1.00 33.16 251 LYS A C 1
ATOM 2068 O O . LYS A 1 251 ? -5.538 17.975 2.183 1.00 33.16 251 LYS A O 1
ATOM 2073 N N . PHE A 1 252 ? -6.232 17.014 0.285 1.00 36.16 252 PHE A N 1
ATOM 2074 C CA . PHE A 1 252 ? -4.897 17.009 -0.343 1.00 36.16 252 PHE A CA 1
ATOM 2075 C C . PHE A 1 252 ? -4.816 17.698 -1.719 1.00 36.16 252 PHE A C 1
ATOM 2077 O O . PHE A 1 252 ? -3.816 17.549 -2.415 1.00 36.16 252 PHE A O 1
ATOM 2084 N N . GLU A 1 253 ? -5.792 18.530 -2.093 1.00 33.53 253 GLU A N 1
ATOM 2085 C CA . GLU A 1 253 ? -5.646 19.473 -3.219 1.00 33.53 253 GLU A CA 1
ATOM 2086 C C . GLU A 1 253 ? -4.926 20.769 -2.801 1.00 33.53 253 GLU A C 1
ATOM 2088 O O . GLU A 1 253 ? -5.417 21.850 -3.063 1.00 33.53 253 GLU A O 1
ATOM 2093 N N . TYR A 1 254 ? -3.767 20.711 -2.136 1.00 37.38 254 TYR A N 1
ATOM 2094 C CA . TYR A 1 254 ? -2.923 21.906 -1.940 1.00 37.38 254 TYR A CA 1
ATOM 2095 C C . TYR A 1 254 ? -1.464 21.521 -1.672 1.00 37.38 254 TYR A C 1
ATOM 2097 O O . TYR A 1 254 ? -1.009 21.670 -0.548 1.00 37.38 254 TYR A O 1
ATOM 2105 N N . GLN A 1 255 ? -0.722 21.025 -2.673 1.00 35.66 255 GLN A N 1
ATOM 2106 C CA . GLN A 1 255 ? 0.761 21.060 -2.673 1.00 35.66 255 GLN A CA 1
ATOM 2107 C C . GLN A 1 255 ? 1.400 21.052 -4.084 1.00 35.66 255 GLN A C 1
ATOM 2109 O O . GLN A 1 255 ? 2.539 20.629 -4.240 1.00 35.66 255 GLN A O 1
ATOM 2114 N N . PHE A 1 256 ? 0.718 21.545 -5.128 1.00 38.81 256 PHE A N 1
ATOM 2115 C CA . PHE A 1 256 ? 1.310 21.604 -6.483 1.00 38.81 256 PHE A CA 1
ATOM 2116 C C . PHE A 1 256 ? 1.274 22.979 -7.165 1.00 38.81 256 PHE A C 1
ATOM 2118 O O . PHE A 1 256 ? 1.573 23.063 -8.351 1.00 38.81 256 PHE A O 1
ATOM 2125 N N . HIS A 1 257 ? 0.974 24.066 -6.443 1.00 34.44 257 HIS A N 1
ATOM 2126 C CA . HIS A 1 257 ? 0.912 25.405 -7.050 1.00 34.44 257 HIS A CA 1
ATOM 2127 C C . HIS A 1 257 ? 2.105 26.342 -6.781 1.00 34.44 257 HIS A C 1
ATOM 2129 O O . HIS A 1 257 ? 2.165 27.388 -7.416 1.00 34.44 257 HIS A O 1
ATOM 2135 N N . ASP A 1 258 ? 3.098 25.955 -5.970 1.00 35.59 258 ASP A N 1
ATOM 2136 C CA . ASP A 1 258 ? 4.206 26.858 -5.587 1.00 35.59 258 ASP A CA 1
ATOM 2137 C C . ASP A 1 258 ? 5.577 26.536 -6.219 1.00 35.59 258 ASP A C 1
ATOM 2139 O O . ASP A 1 258 ? 6.611 26.963 -5.716 1.00 35.59 258 ASP A O 1
ATOM 2143 N N . LEU A 1 259 ? 5.626 25.822 -7.352 1.00 38.94 259 LEU A N 1
ATOM 2144 C CA . LEU A 1 259 ? 6.889 25.570 -8.077 1.00 38.94 259 LEU A CA 1
ATOM 2145 C C . LEU A 1 259 ? 6.897 26.025 -9.545 1.00 38.94 259 LEU A C 1
ATOM 2147 O O . LEU A 1 259 ? 7.720 25.569 -10.332 1.00 38.94 259 LEU A O 1
ATOM 2151 N N . VAL A 1 260 ? 6.043 26.986 -9.912 1.00 40.12 260 VAL A N 1
ATOM 2152 C CA . VAL A 1 260 ? 6.122 27.666 -11.221 1.00 40.12 260 VAL A CA 1
ATOM 2153 C C . VAL A 1 260 ? 6.132 29.186 -11.049 1.00 40.12 260 VAL A C 1
ATOM 2155 O O . VAL A 1 260 ? 5.319 29.880 -11.639 1.00 40.12 260 VAL A O 1
ATOM 2158 N N . VAL A 1 261 ? 7.038 29.729 -10.226 1.00 36.78 261 VAL A N 1
ATOM 2159 C CA . VAL A 1 261 ? 7.403 31.161 -10.285 1.00 36.78 261 VAL A CA 1
ATOM 2160 C C . VAL A 1 261 ? 8.860 31.389 -9.851 1.00 36.78 261 VAL A C 1
ATOM 2162 O O . VAL A 1 261 ? 9.113 32.181 -8.959 1.00 36.78 261 VAL A O 1
ATOM 2165 N N . ILE A 1 262 ? 9.851 30.716 -10.450 1.00 39.56 262 ILE A N 1
ATOM 2166 C CA . ILE A 1 262 ? 11.240 31.230 -10.454 1.00 39.56 262 ILE A CA 1
ATOM 2167 C C . ILE A 1 262 ? 11.918 30.842 -11.770 1.00 39.56 262 ILE A C 1
ATOM 2169 O O . ILE A 1 262 ? 12.674 29.879 -11.832 1.00 39.56 262 ILE A O 1
ATOM 2173 N N . SER A 1 263 ? 11.609 31.567 -12.841 1.00 40.38 263 SER A N 1
ATOM 2174 C CA . SER A 1 263 ? 12.551 31.932 -13.916 1.00 40.38 263 SER A CA 1
ATOM 2175 C C . SER A 1 263 ? 11.795 32.785 -14.932 1.00 40.38 263 SER A C 1
ATOM 2177 O O . SER A 1 263 ? 10.988 32.259 -15.683 1.00 40.38 263 SER A O 1
ATOM 2179 N N . ILE A 1 264 ? 11.998 34.102 -14.864 1.00 36.81 264 ILE A N 1
ATOM 2180 C CA . ILE A 1 264 ? 12.036 35.113 -15.943 1.00 36.81 264 ILE A CA 1
ATOM 2181 C C . ILE A 1 264 ? 12.102 36.458 -15.204 1.00 36.81 264 ILE A C 1
ATOM 2183 O O . ILE A 1 264 ? 11.093 37.112 -14.972 1.00 36.81 264 ILE A O 1
ATOM 2187 N N . VAL A 1 265 ? 13.302 36.823 -14.759 1.00 35.28 265 VAL A N 1
ATOM 2188 C CA . VAL A 1 265 ? 13.785 38.209 -14.748 1.00 35.28 265 VAL A CA 1
ATOM 2189 C C . VAL A 1 265 ? 15.285 38.082 -14.964 1.00 35.28 265 VAL A C 1
ATOM 2191 O O . VAL A 1 265 ? 15.993 37.728 -14.034 1.00 35.28 265 VAL A O 1
ATOM 2194 N N . ASP A 1 266 ? 15.704 38.214 -16.218 1.00 37.22 266 ASP A N 1
ATOM 2195 C CA . ASP A 1 266 ? 17.019 38.704 -16.644 1.00 37.22 266 ASP A CA 1
ATOM 2196 C C . ASP A 1 266 ? 17.013 38.720 -18.181 1.00 37.22 266 ASP A C 1
ATOM 2198 O O . ASP A 1 266 ? 17.224 37.687 -18.816 1.00 37.22 266 ASP A O 1
ATOM 2202 N N . ILE A 1 267 ? 16.641 39.881 -18.736 1.00 41.53 267 ILE A N 1
ATOM 2203 C CA . ILE A 1 267 ? 17.135 40.582 -19.944 1.00 41.53 267 ILE A CA 1
ATOM 2204 C C . ILE A 1 267 ? 16.438 41.949 -19.974 1.00 41.53 267 ILE A C 1
ATOM 2206 O O . ILE A 1 267 ? 15.193 41.979 -19.837 1.00 41.53 267 ILE A O 1
#

Mean predicted aligned error: 12.6 Å

Solvent-accessible surface area (backbone atoms only — not comparable to full-atom values): 16729 Å² total; per-residue (Å²): 139,80,91,80,88,79,78,84,81,66,71,70,70,67,67,77,69,72,76,80,75,76,90,78,74,89,79,79,80,84,68,90,67,94,58,89,66,82,69,75,75,50,87,36,24,34,32,33,33,45,42,60,96,66,84,68,61,60,67,63,49,52,56,50,53,52,67,72,64,60,42,90,70,45,73,49,77,45,82,77,50,94,52,24,34,40,39,39,40,72,40,66,68,43,50,48,51,54,62,70,58,36,62,46,66,58,96,65,27,34,51,24,50,46,74,49,53,95,91,62,57,71,87,74,59,84,69,47,47,43,46,34,47,35,33,39,29,70,66,56,94,89,55,87,42,71,68,49,49,47,53,48,15,46,70,61,40,37,56,72,49,67,48,89,59,57,80,62,77,94,83,70,79,48,44,44,25,28,23,37,31,53,41,88,42,56,63,68,57,62,47,82,44,75,46,98,89,68,51,76,46,59,33,38,52,46,68,53,79,69,62,45,40,14,33,57,68,34,28,54,48,38,45,58,91,72,38,74,68,51,80,79,45,60,74,94,74,53,68,49,86,41,52,84,73,57,88,74,73,88,81,72,92,79,84,81,81,88,82,82,82,86,87,89,88,88,130

Sequence (267 aa):
MASSSQPVFDLNEQYAQISLDDEEEGILIGGEEEGEEFAFDDRWCLVGKFLTGRTLDFDAMRHMMASLWQPGKGVYIRELDTNRYLFQFYHELDVQSVVDGSPWTFNKCPLVFHRLRKGEDPKVVQLHKMDFWVQLHDLKSGFMLERVVKSAGDYIGGYVKSDPKNFNGIWRDYLRVRATIDVNKPLKRRMKLCKENGEWIWANFKYEHLPTFCFVCGIIGHSERFCPKRFDQPLDQLPKPYDCMSVNLDKFEYQFHDLVVISIVDI

Nearest PDB structures (foldseek):
  5wu6-assembly2_B  TM=7.143E-01  e=7.204E-02  Homo sapiens
  9j8p-assembly1_A  TM=7.442E-01  e=2.314E-01  Homo sapiens
  8idf-assembly1_A  TM=7.326E-01  e=2.601E-01  Homo sapiens
  8hni-assembly6_F  TM=4.556E-01  e=4.019E-02  Homo sapiens
  5wwe-assembly1_A  TM=3.988E-01  e=3.791E-02  Homo sapiens

InterPro domains:
  IPR025558 Domain of unknown function DUF4283 [PF14111] (43-122)
  IPR025836 Zinc knuckle CX2CX4HX4C [PF14392] (181-229)
  IPR036875 Zinc finger, CCHC-type superfamily [SSF57756] (199-233)
  IPR040256 Uncharacterized protein At4g02000-like [PTHR31286] (23-235)

Secondary structure (DSSP, 8-state):
----PPPP--TTTTGGG-----------------S------GGGEEEEEES-SSPP-HHHHHHHHHHHH--TT-EEEEEEETTEEEEEESSHHHHHHHHHH--EEETTEEEEEEE--TT--TTT----EEEEEEEEE-PPTT--SHHHHHHHHHHHSEEEEE-TTTTSSS--SEEEEEEEEETTSPPP-EEEEE-TTS-EEEEEEEETT--SB-TTT--BT--GGG-GGGGTS-TTTS--TTGGG-TT-TT---SSSSSS-S-----

Organism: Cannabis sativa (NCBI:txid3483)

Foldseek 3Di:
DDDDDDDDPDPVVVVVPPDPDDPPDPDDPDDPDPDPPVPPPLQQKKKKAWLDPDADDPVLVQVVVCVVLVAPQGWDWDDPDRRIIMIGDDDPVSSVSVQVPDFDDDPLTTMFMDRDDPPDDSVPDDGFKTKWKKKWADDDPPCLDPVNLQVVQVVQPHFDDWDPCSPPDDDDRTTITIHIHGLAAAGDAWDWDADPVRDIDITGMAIPPQTDADQQGRHPRHYVVPDPCCVVDPSVPGDRNNPVNPPPPPPPPPDDDPPPPPDDDDD

Radius of gyration: 28.57 Å; Cα contacts (8 Å, |Δi|>4): 382; chains: 1; bounding box: 65×84×114 Å